Protein AF-A0A9P8CIK9-F1 (afdb_monomer_lite)

Structure (mmCIF, N/CA/C/O backbone):
data_AF-A0A9P8CIK9-F1
#
_entry.id   AF-A0A9P8CIK9-F1
#
loop_
_atom_site.group_PDB
_atom_site.id
_atom_site.type_symbol
_atom_site.label_atom_id
_atom_site.label_alt_id
_atom_site.label_comp_id
_atom_site.label_asym_id
_atom_site.label_entity_id
_atom_site.label_seq_id
_atom_site.pdbx_PDB_ins_code
_atom_site.Cartn_x
_atom_site.Cartn_y
_atom_site.Cartn_z
_atom_site.occupancy
_atom_site.B_iso_or_equiv
_atom_site.auth_seq_id
_atom_site.auth_comp_id
_atom_site.auth_asym_id
_atom_site.auth_atom_id
_atom_site.pdbx_PDB_model_num
ATOM 1 N N . MET A 1 1 ? -21.132 -13.468 35.050 1.00 30.31 1 MET A N 1
ATOM 2 C CA . MET A 1 1 ? -20.404 -14.755 35.079 1.00 30.31 1 MET A CA 1
ATOM 3 C C . MET A 1 1 ? -19.698 -14.908 33.746 1.00 30.31 1 MET A C 1
ATOM 5 O O . MET A 1 1 ? -20.357 -15.133 32.743 1.00 30.31 1 MET A O 1
ATOM 9 N N . ILE A 1 2 ? -18.391 -14.651 33.714 1.00 30.30 2 ILE A N 1
ATOM 10 C CA . ILE A 1 2 ? -17.578 -14.732 32.496 1.00 30.30 2 ILE A CA 1
ATOM 11 C C . ILE A 1 2 ? -17.265 -16.215 32.298 1.00 30.30 2 ILE A C 1
ATOM 13 O O . ILE A 1 2 ? -16.408 -16.763 32.986 1.00 30.30 2 ILE A O 1
ATOM 17 N N . SER A 1 3 ? -18.027 -16.885 31.433 1.00 29.97 3 SER A N 1
ATOM 18 C CA . SER A 1 3 ? -17.723 -18.252 31.019 1.00 29.97 3 SER A CA 1
ATOM 19 C C . SER A 1 3 ? -16.357 -18.247 30.344 1.00 29.97 3 SER A C 1
ATOM 21 O O . SER A 1 3 ? -16.140 -17.532 29.363 1.00 29.97 3 SER A O 1
ATOM 23 N N . THR A 1 4 ? -15.427 -19.013 30.895 1.00 33.75 4 THR A N 1
ATOM 24 C CA . THR A 1 4 ? -14.109 -19.245 30.315 1.00 33.75 4 THR A CA 1
ATOM 25 C C . THR A 1 4 ? -14.254 -19.693 28.852 1.00 33.75 4 THR A C 1
ATOM 27 O O . THR A 1 4 ? -15.080 -20.560 28.557 1.00 33.75 4 THR A O 1
ATOM 30 N N . PRO A 1 5 ? -13.499 -19.109 27.902 1.00 33.62 5 PRO A N 1
ATOM 31 C CA . PRO A 1 5 ? -13.542 -19.570 26.521 1.00 33.62 5 PRO A CA 1
ATOM 32 C C . PRO A 1 5 ? -13.005 -21.011 26.458 1.00 33.62 5 PRO A C 1
ATOM 34 O O . PRO A 1 5 ? -12.039 -21.330 27.159 1.00 33.62 5 PRO A O 1
ATOM 37 N N . PRO A 1 6 ? -13.596 -21.898 25.639 1.00 29.59 6 PRO A N 1
ATOM 38 C CA . PRO A 1 6 ? -13.162 -23.287 25.573 1.00 29.59 6 PRO A CA 1
ATOM 39 C C . PRO A 1 6 ? -11.720 -23.377 25.043 1.00 29.59 6 PRO A C 1
ATOM 41 O O . PRO A 1 6 ? -11.327 -22.584 24.176 1.00 29.59 6 PRO A O 1
ATOM 44 N N . PRO A 1 7 ? -10.916 -24.347 25.518 1.00 37.00 7 PRO A N 1
ATOM 45 C CA . PRO A 1 7 ? -9.561 -24.546 25.027 1.00 37.00 7 PRO A CA 1
ATOM 46 C C . PRO A 1 7 ? -9.620 -25.062 23.584 1.00 37.00 7 PRO A C 1
ATOM 48 O O . PRO A 1 7 ? -9.910 -26.228 23.324 1.00 37.00 7 PRO A O 1
ATOM 51 N N . PHE A 1 8 ? -9.354 -24.184 22.616 1.00 37.19 8 PHE A N 1
ATOM 52 C CA . PHE A 1 8 ? -9.230 -24.572 21.212 1.00 37.19 8 PHE A CA 1
ATOM 53 C C . PHE A 1 8 ? -7.900 -25.305 20.986 1.00 37.19 8 PHE A C 1
ATOM 55 O O . PHE A 1 8 ? -6.880 -24.693 20.666 1.00 37.19 8 PHE A O 1
ATOM 62 N N . PHE A 1 9 ? -7.926 -26.631 21.117 1.00 38.53 9 PHE A N 1
ATOM 63 C CA . PHE A 1 9 ? -6.878 -27.516 20.621 1.00 38.53 9 PHE A CA 1
ATOM 64 C C . PHE A 1 9 ? -7.109 -27.823 19.136 1.00 38.53 9 PHE A C 1
ATOM 66 O O . PHE A 1 9 ? -8.019 -28.558 18.770 1.00 38.53 9 PHE A O 1
ATOM 73 N N . LEU A 1 10 ? -6.239 -27.298 18.273 1.00 40.28 10 LEU A N 1
ATOM 74 C CA . LEU A 1 10 ? -5.904 -27.948 17.006 1.00 40.28 10 LEU A CA 1
ATOM 75 C C . LEU A 1 10 ? -4.379 -28.111 16.970 1.00 40.28 10 LEU A C 1
ATOM 77 O O . LEU A 1 10 ? -3.669 -27.104 16.879 1.00 40.28 10 LEU A O 1
ATOM 81 N N . PRO A 1 11 ? -3.844 -29.341 17.055 1.00 37.53 11 PRO A N 1
ATOM 82 C CA . PRO A 1 11 ? -2.420 -29.575 16.909 1.00 37.53 11 PRO A CA 1
ATOM 83 C C . PRO A 1 11 ? -2.082 -29.540 15.416 1.00 37.53 11 PRO A C 1
ATOM 85 O O . PRO A 1 11 ? -2.182 -30.535 14.709 1.00 37.53 11 PRO A O 1
ATOM 88 N N . SER A 1 12 ? -1.683 -28.378 14.905 1.00 45.75 12 SER A N 1
ATOM 89 C CA . SER A 1 12 ? -0.979 -28.306 13.623 1.00 45.75 12 SER A CA 1
ATOM 90 C C . SER A 1 12 ? 0.490 -28.021 13.907 1.00 45.75 12 SER A C 1
ATOM 92 O O . SER A 1 12 ? 0.813 -26.942 14.411 1.00 45.75 12 SER A O 1
ATOM 94 N N . HIS A 1 13 ? 1.366 -28.985 13.610 1.00 50.34 13 HIS A N 1
ATOM 95 C CA . HIS A 1 13 ? 2.812 -28.871 13.807 1.00 50.34 13 HIS A CA 1
ATOM 96 C C . HIS A 1 13 ? 3.355 -27.515 13.303 1.00 50.34 13 HIS A C 1
ATOM 98 O O . HIS A 1 13 ? 2.927 -27.036 12.246 1.00 50.34 13 HIS A O 1
ATOM 104 N N . PRO A 1 14 ? 4.320 -26.893 14.010 1.00 56.88 14 PRO A N 1
ATOM 105 C CA . PRO A 1 14 ? 4.818 -25.548 13.701 1.00 56.88 14 PRO A CA 1
ATOM 106 C C . PRO A 1 14 ? 5.325 -25.405 12.257 1.00 56.88 14 PRO A C 1
ATOM 108 O O . PRO A 1 14 ? 5.163 -24.345 11.652 1.00 56.88 14 PRO A O 1
ATOM 111 N N . LEU A 1 15 ? 5.846 -26.488 11.673 1.00 48.53 15 LEU A N 1
ATOM 112 C CA . LEU A 1 15 ? 6.312 -26.541 10.287 1.00 48.53 15 LEU A CA 1
ATOM 113 C C . LEU A 1 15 ? 5.170 -26.426 9.262 1.00 48.53 15 LEU A C 1
ATOM 115 O O . LEU A 1 15 ? 5.299 -25.672 8.303 1.00 48.53 15 LEU A O 1
ATOM 119 N N . LEU A 1 16 ? 4.027 -27.084 9.488 1.00 49.34 16 LEU A N 1
ATOM 120 C CA . LEU A 1 16 ? 2.848 -26.988 8.611 1.00 49.34 16 LEU A CA 1
ATOM 121 C C . LEU A 1 16 ? 2.169 -25.614 8.709 1.00 49.34 16 LEU A C 1
ATOM 123 O O . LEU A 1 16 ? 1.637 -25.104 7.724 1.00 49.34 16 LEU A O 1
ATOM 127 N N . ARG A 1 17 ? 2.229 -24.973 9.884 1.00 51.75 17 ARG A N 1
ATOM 128 C CA . ARG A 1 17 ? 1.763 -23.589 10.073 1.00 51.75 17 ARG A CA 1
ATOM 129 C C . ARG A 1 17 ? 2.641 -22.610 9.284 1.00 51.75 17 ARG A C 1
ATOM 131 O O . ARG A 1 17 ? 2.123 -21.732 8.597 1.00 51.75 17 ARG A O 1
ATOM 138 N N . PHE A 1 18 ? 3.960 -22.812 9.328 1.00 46.62 18 PHE A N 1
ATOM 139 C CA . PHE A 1 18 ? 4.940 -21.982 8.631 1.00 46.62 18 PHE A CA 1
ATOM 140 C C . PHE A 1 18 ? 4.843 -22.123 7.104 1.00 46.62 18 PHE A C 1
ATOM 142 O O . PHE A 1 18 ? 4.836 -21.117 6.399 1.00 46.62 18 PHE A O 1
ATOM 149 N N . THR A 1 19 ? 4.691 -23.336 6.566 1.00 44.72 19 THR A N 1
ATOM 150 C CA . THR A 1 19 ? 4.609 -23.569 5.110 1.00 44.72 19 THR A CA 1
ATOM 151 C C . THR A 1 19 ? 3.279 -23.147 4.487 1.00 44.72 19 THR A C 1
ATOM 153 O O . THR A 1 19 ? 3.242 -22.826 3.303 1.00 44.72 19 THR A O 1
ATOM 156 N N . ARG A 1 20 ? 2.184 -23.071 5.252 1.00 46.28 20 ARG A N 1
ATOM 157 C CA . ARG A 1 20 ? 0.882 -22.616 4.729 1.00 46.28 20 ARG A CA 1
ATOM 158 C C . ARG A 1 20 ? 0.767 -21.087 4.635 1.00 46.28 20 ARG A C 1
ATOM 160 O O . ARG A 1 20 ? -0.005 -20.585 3.824 1.00 46.28 20 ARG A O 1
ATOM 167 N N . LEU A 1 21 ? 1.550 -20.348 5.430 1.00 50.44 21 LEU A N 1
ATOM 168 C CA . LEU A 1 21 ? 1.447 -18.884 5.573 1.00 50.44 21 LEU A CA 1
ATOM 169 C C . LEU A 1 21 ? 2.718 -18.110 5.147 1.00 50.44 21 LEU A C 1
ATOM 171 O O . LEU A 1 21 ? 2.616 -16.957 4.733 1.00 50.44 21 LEU A O 1
ATOM 175 N N . SER A 1 22 ? 3.910 -18.722 5.182 1.00 49.38 22 SER A N 1
ATOM 176 C CA . SER A 1 22 ? 5.196 -18.077 4.839 1.00 49.38 22 SER A CA 1
ATOM 177 C C . SER A 1 22 ? 5.510 -18.005 3.328 1.00 49.38 22 SER A C 1
ATOM 179 O O . SER A 1 22 ? 5.877 -16.920 2.862 1.00 49.38 22 SER A O 1
ATOM 181 N N . PRO A 1 23 ? 5.336 -19.069 2.510 1.00 41.81 23 PRO A N 1
ATOM 182 C CA . PRO A 1 23 ? 5.627 -19.002 1.073 1.00 41.81 23 PRO A CA 1
ATOM 183 C C . PRO A 1 23 ? 4.519 -18.323 0.245 1.00 41.81 23 PRO A C 1
ATOM 185 O O . PRO A 1 23 ? 4.803 -17.815 -0.835 1.00 41.81 23 PRO A O 1
ATOM 188 N N . PHE A 1 24 ? 3.284 -18.220 0.758 1.00 51.44 24 PHE A N 1
ATOM 189 C CA . PHE A 1 24 ? 2.123 -17.668 0.034 1.00 51.44 24 PHE A CA 1
ATOM 190 C C . PHE A 1 24 ? 1.675 -16.271 0.487 1.00 51.44 24 PHE A C 1
ATOM 192 O O . PHE A 1 24 ? 0.549 -15.845 0.181 1.00 51.44 24 PHE A O 1
ATOM 199 N N . SER A 1 25 ? 2.534 -15.518 1.181 1.00 67.38 25 SER A N 1
ATOM 200 C CA . SER A 1 25 ? 2.217 -14.118 1.472 1.00 67.38 25 SER A CA 1
ATOM 201 C C . SER A 1 25 ? 1.925 -13.380 0.157 1.00 67.38 25 SER A C 1
ATOM 203 O O . SER A 1 25 ? 2.586 -13.611 -0.860 1.00 67.38 25 SER A O 1
ATOM 205 N N . ILE A 1 26 ? 0.889 -12.532 0.140 1.00 72.44 26 ILE A N 1
ATOM 206 C CA . ILE A 1 26 ? 0.487 -11.777 -1.066 1.00 72.44 26 ILE A CA 1
ATOM 207 C C . ILE A 1 26 ? 1.683 -11.032 -1.650 1.00 72.44 26 ILE A C 1
ATOM 209 O O . ILE A 1 26 ? 1.861 -10.998 -2.862 1.00 72.44 26 ILE A O 1
ATOM 213 N N . TYR A 1 27 ? 2.548 -10.528 -0.768 1.00 78.56 27 TYR A N 1
ATOM 214 C CA . TYR A 1 27 ? 3.784 -9.876 -1.152 1.00 78.56 27 TYR A CA 1
ATOM 215 C C . TYR A 1 27 ? 4.678 -10.779 -2.017 1.00 78.56 27 TYR A C 1
ATOM 217 O O . TYR A 1 27 ? 5.080 -10.382 -3.104 1.00 78.56 27 TYR A O 1
ATOM 225 N N . ARG A 1 28 ? 4.980 -12.006 -1.568 1.00 80.44 28 ARG A N 1
ATOM 226 C CA . ARG A 1 28 ? 5.856 -12.930 -2.313 1.00 80.44 28 ARG A CA 1
ATOM 227 C C . ARG A 1 28 ? 5.225 -13.376 -3.625 1.00 80.44 28 ARG A C 1
ATOM 229 O O . ARG A 1 28 ? 5.922 -13.409 -4.628 1.00 80.44 28 ARG A O 1
ATOM 236 N N . ARG A 1 29 ? 3.919 -13.663 -3.631 1.00 83.69 29 ARG A N 1
ATOM 237 C CA . ARG A 1 29 ? 3.198 -14.027 -4.860 1.00 83.69 29 ARG A CA 1
ATOM 238 C C . ARG A 1 29 ? 3.267 -12.920 -5.899 1.00 83.69 29 ARG A C 1
ATOM 240 O O . ARG A 1 29 ? 3.715 -13.179 -7.002 1.00 83.69 29 ARG A O 1
ATOM 247 N N . LEU A 1 30 ? 2.898 -11.693 -5.526 1.00 84.12 30 LEU A N 1
ATOM 248 C CA . LEU A 1 30 ? 2.971 -10.550 -6.435 1.00 84.12 30 LEU A CA 1
ATOM 249 C C . LEU A 1 30 ? 4.407 -10.312 -6.914 1.00 84.12 30 LEU A C 1
ATOM 251 O O . LEU A 1 30 ? 4.617 -10.103 -8.102 1.00 84.12 30 LEU A O 1
ATOM 255 N N . PHE A 1 31 ? 5.394 -10.394 -6.018 1.00 87.00 31 PHE A N 1
ATOM 256 C CA . PHE A 1 31 ? 6.802 -10.237 -6.380 1.00 87.00 31 PHE A CA 1
ATOM 257 C C . PHE A 1 31 ? 7.262 -11.290 -7.401 1.00 87.00 31 PHE A C 1
ATOM 259 O O . PHE A 1 31 ? 7.864 -10.930 -8.409 1.00 87.00 31 PHE A O 1
ATOM 266 N N . LEU A 1 32 ? 6.951 -12.570 -7.167 1.00 88.75 32 LEU A N 1
ATOM 267 C CA . LEU A 1 32 ? 7.300 -13.664 -8.077 1.00 88.75 32 LEU A CA 1
ATOM 268 C C . LEU A 1 32 ? 6.564 -13.539 -9.410 1.00 88.75 32 LEU A C 1
ATOM 270 O O . LEU A 1 32 ? 7.205 -13.626 -10.442 1.00 88.75 32 LEU A O 1
ATOM 274 N N . THR A 1 33 ? 5.271 -13.206 -9.412 1.00 86.88 33 THR A N 1
ATOM 275 C CA . THR A 1 33 ? 4.533 -12.955 -10.660 1.00 86.88 33 THR A CA 1
ATOM 276 C C . THR A 1 33 ? 5.171 -11.830 -11.476 1.00 86.88 33 THR A C 1
ATOM 278 O O . THR A 1 33 ? 5.306 -11.954 -12.690 1.00 86.88 33 THR A O 1
ATOM 281 N N . PHE A 1 34 ? 5.612 -10.746 -10.830 1.00 86.00 34 PHE A N 1
ATOM 282 C CA . PHE A 1 34 ? 6.345 -9.676 -11.512 1.00 86.00 34 PHE A CA 1
ATOM 283 C C . PHE A 1 34 ? 7.681 -10.155 -12.083 1.00 86.00 34 PHE A C 1
ATOM 285 O O . PHE A 1 34 ? 8.037 -9.770 -13.199 1.00 86.00 34 PHE A O 1
ATOM 292 N N . LEU A 1 35 ? 8.407 -10.988 -11.337 1.00 88.50 35 LEU A N 1
ATOM 293 C CA . LEU A 1 35 ? 9.663 -11.574 -11.788 1.00 88.50 35 LEU A CA 1
ATOM 294 C C . LEU A 1 35 ? 9.444 -12.512 -12.981 1.00 88.50 35 LEU A C 1
ATOM 296 O O . LEU A 1 35 ? 10.149 -12.385 -13.973 1.00 88.50 35 LEU A O 1
ATOM 300 N N . ASP A 1 36 ? 8.437 -13.381 -12.922 1.00 88.50 36 ASP A N 1
ATOM 301 C CA . ASP A 1 36 ? 8.108 -14.355 -13.964 1.00 88.50 36 ASP A CA 1
ATOM 302 C C . ASP A 1 36 ? 7.665 -13.666 -15.258 1.00 88.50 36 ASP A C 1
ATOM 304 O O . ASP A 1 36 ? 8.125 -14.020 -16.342 1.00 88.50 36 ASP A O 1
ATOM 308 N N . LEU A 1 37 ? 6.825 -12.628 -15.163 1.00 89.62 37 LEU A N 1
ATOM 309 C CA . LEU A 1 37 ? 6.401 -11.839 -16.324 1.00 89.62 37 LEU A CA 1
ATOM 310 C C . LEU A 1 37 ? 7.585 -11.133 -16.994 1.00 89.62 37 LEU A C 1
ATOM 312 O O . LEU A 1 37 ? 7.692 -11.126 -18.222 1.00 89.62 37 LEU A O 1
ATOM 316 N N . ASN A 1 38 ? 8.498 -10.568 -16.200 1.00 89.62 38 ASN A N 1
ATOM 317 C CA . ASN A 1 38 ? 9.707 -9.945 -16.728 1.00 89.62 38 ASN A CA 1
ATOM 318 C C . ASN A 1 38 ? 10.694 -10.986 -17.276 1.00 89.62 38 ASN A C 1
ATOM 320 O O . ASN A 1 38 ? 11.285 -10.757 -18.325 1.00 89.62 38 ASN A O 1
ATOM 324 N N . ALA A 1 39 ? 10.829 -12.150 -16.644 1.00 86.62 39 ALA A N 1
ATOM 325 C CA . ALA A 1 39 ? 11.647 -13.247 -17.151 1.00 86.62 39 ALA A CA 1
ATOM 326 C C . ALA A 1 39 ? 11.102 -13.785 -18.483 1.00 86.62 39 ALA A C 1
ATOM 328 O O . ALA A 1 39 ? 11.876 -14.009 -19.411 1.00 86.62 39 ALA A O 1
ATOM 329 N N . LEU A 1 40 ? 9.779 -13.909 -18.629 1.00 85.00 40 LEU A N 1
ATOM 330 C CA . LEU A 1 40 ? 9.124 -14.279 -19.885 1.00 85.00 40 LEU A CA 1
ATOM 331 C C . LEU A 1 40 ? 9.368 -13.228 -20.976 1.00 85.00 40 LEU A C 1
ATOM 333 O O . LEU A 1 40 ? 9.659 -13.575 -22.125 1.00 85.00 40 LEU A O 1
ATOM 337 N N . HIS A 1 41 ? 9.274 -11.943 -20.618 1.00 84.25 41 HIS A N 1
ATOM 338 C CA . HIS A 1 41 ? 9.588 -10.849 -21.531 1.00 84.25 41 HIS A CA 1
ATOM 339 C C . HIS A 1 41 ? 11.059 -10.866 -21.952 1.00 84.25 41 HIS A C 1
ATOM 341 O O . HIS A 1 41 ? 11.327 -10.666 -23.127 1.00 84.25 41 HIS A O 1
ATOM 347 N N . ALA A 1 42 ? 11.990 -11.165 -21.040 1.00 77.62 42 ALA A N 1
ATOM 348 C CA . ALA A 1 42 ? 13.419 -11.285 -21.325 1.00 77.62 42 ALA A CA 1
ATOM 349 C C . ALA A 1 42 ? 13.780 -12.574 -22.094 1.00 77.62 42 ALA A C 1
ATOM 351 O O . ALA A 1 42 ? 14.733 -12.587 -22.872 1.00 77.62 42 ALA A O 1
ATOM 352 N N . HIS A 1 43 ? 13.009 -13.652 -21.932 1.00 76.44 43 HIS A N 1
ATOM 353 C CA . HIS A 1 43 ? 13.247 -14.928 -22.606 1.00 76.44 43 HIS A CA 1
ATOM 354 C C . HIS A 1 43 ? 13.066 -14.824 -24.126 1.00 76.44 43 HIS A C 1
ATOM 356 O O . HIS A 1 43 ? 13.912 -15.306 -24.877 1.00 76.44 43 HIS A O 1
ATOM 362 N N . LYS A 1 44 ? 12.002 -14.152 -24.594 1.00 69.31 44 LYS A N 1
ATOM 363 C CA . LYS A 1 44 ? 11.748 -13.915 -26.030 1.00 69.31 44 LYS A CA 1
ATOM 364 C C . LYS A 1 44 ? 12.965 -13.313 -26.773 1.00 69.31 44 LYS A C 1
ATOM 366 O O . LYS A 1 44 ? 13.384 -13.906 -27.764 1.00 69.31 44 LYS A O 1
ATOM 371 N N . PRO A 1 45 ? 13.578 -12.208 -26.308 1.00 64.25 45 PRO A N 1
ATOM 372 C CA . PRO A 1 45 ? 14.772 -11.632 -26.910 1.00 64.25 45 PRO A CA 1
ATOM 373 C C . PRO A 1 45 ? 16.026 -12.515 -26.803 1.00 64.25 45 PRO A C 1
ATOM 375 O O . PRO A 1 45 ? 16.855 -12.511 -27.712 1.00 64.25 45 PRO A O 1
ATOM 378 N N . ILE A 1 46 ? 16.187 -13.279 -25.714 1.00 66.12 46 ILE A N 1
ATOM 379 C CA . ILE A 1 46 ? 17.344 -14.173 -25.512 1.00 66.12 46 ILE A CA 1
ATOM 380 C C . ILE A 1 46 ? 17.283 -15.398 -26.440 1.00 66.12 46 ILE A C 1
ATOM 382 O O . ILE A 1 46 ? 18.333 -15.862 -26.897 1.00 66.12 46 ILE A O 1
ATOM 386 N N . ALA A 1 47 ? 16.075 -15.904 -26.712 1.00 66.56 47 ALA A N 1
ATOM 387 C CA . ALA A 1 47 ? 15.811 -17.084 -27.533 1.00 66.56 47 ALA A CA 1
ATOM 388 C C . ALA A 1 47 ? 15.784 -16.800 -29.048 1.00 66.56 47 ALA A C 1
ATOM 390 O O . ALA A 1 47 ? 15.835 -17.736 -29.845 1.00 66.56 47 ALA A O 1
ATOM 391 N N . MET A 1 48 ? 15.718 -15.530 -29.470 1.00 64.69 48 MET 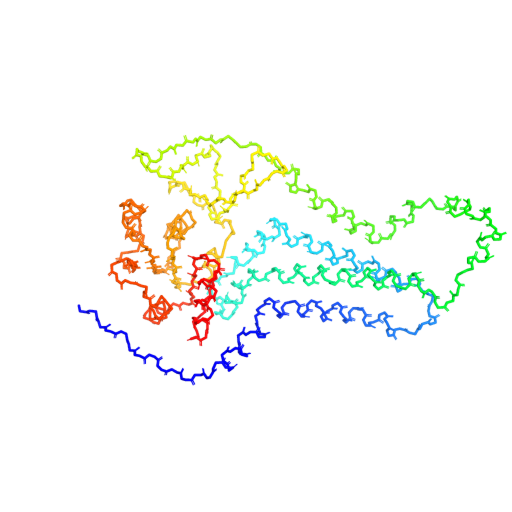A N 1
ATOM 392 C CA . MET A 1 48 ? 15.763 -15.176 -30.891 1.00 64.69 48 MET A CA 1
ATOM 393 C C . MET A 1 48 ? 17.129 -15.520 -31.525 1.00 64.69 48 MET A C 1
ATOM 395 O O . MET A 1 48 ? 18.174 -15.276 -30.908 1.00 64.69 48 MET A O 1
ATOM 399 N N . PRO A 1 49 ? 17.158 -16.038 -32.774 1.00 58.59 49 PRO A N 1
ATOM 400 C CA . PRO A 1 49 ? 18.399 -16.340 -33.480 1.00 58.59 49 PRO A CA 1
ATOM 401 C C . PRO A 1 49 ? 19.290 -15.099 -33.582 1.00 58.59 49 PRO A C 1
ATOM 403 O O . PRO A 1 49 ? 18.939 -14.092 -34.200 1.00 58.59 49 PRO A O 1
ATOM 406 N N . ARG A 1 50 ? 20.488 -15.190 -32.997 1.00 55.81 50 ARG A N 1
ATOM 407 C CA . ARG A 1 50 ? 21.467 -14.095 -32.833 1.00 55.81 50 ARG A CA 1
ATOM 408 C C . ARG A 1 50 ? 22.091 -13.574 -34.145 1.00 55.81 50 ARG A C 1
ATOM 410 O O . ARG A 1 50 ? 23.074 -12.839 -34.098 1.00 55.81 50 ARG A O 1
ATOM 417 N N . GLY A 1 51 ? 21.546 -13.967 -35.300 1.00 52.41 51 GLY A N 1
ATOM 418 C CA . GLY A 1 51 ? 21.914 -13.482 -36.634 1.00 52.41 51 GLY A CA 1
ATOM 419 C C . GLY A 1 51 ? 21.112 -12.260 -37.103 1.00 52.41 51 GLY A C 1
ATOM 420 O O . GLY A 1 51 ? 21.520 -11.599 -38.055 1.00 52.41 51 GLY A O 1
ATOM 421 N N . SER A 1 52 ? 20.003 -11.923 -36.432 1.00 53.62 52 SER A N 1
ATOM 422 C CA . SER A 1 52 ? 19.273 -10.675 -36.685 1.00 53.62 52 SER A CA 1
ATOM 423 C C . SER A 1 52 ? 20.087 -9.478 -36.187 1.00 53.62 52 SER A C 1
ATOM 425 O O . SER A 1 52 ? 20.710 -9.542 -35.124 1.00 53.62 52 SER A O 1
ATOM 427 N N . LYS A 1 53 ? 20.116 -8.384 -36.960 1.00 52.41 53 LYS A N 1
ATOM 428 C CA . LYS A 1 53 ? 20.818 -7.141 -36.599 1.00 52.41 53 LYS A CA 1
ATOM 429 C C . LYS A 1 53 ? 20.424 -6.765 -35.171 1.00 52.41 53 LYS A C 1
ATOM 431 O O . LYS A 1 53 ? 19.245 -6.614 -34.901 1.00 52.41 53 LYS A O 1
ATOM 436 N N . TYR A 1 54 ? 21.401 -6.596 -34.282 1.00 55.91 54 TYR A N 1
ATOM 437 C CA . TYR A 1 54 ? 21.266 -6.346 -32.837 1.00 55.91 54 TYR A CA 1
ATOM 438 C C . TYR A 1 54 ? 20.333 -5.174 -32.420 1.00 55.91 54 TYR A C 1
ATOM 440 O O . TYR A 1 54 ? 20.154 -4.934 -31.229 1.00 55.91 54 TYR A O 1
ATOM 448 N N . SER A 1 55 ? 19.722 -4.439 -33.354 1.00 62.38 55 SER A N 1
ATOM 449 C CA . SER A 1 55 ? 18.932 -3.233 -33.100 1.00 62.38 55 SER A CA 1
ATOM 450 C C . SER A 1 55 ? 17.607 -3.428 -32.343 1.00 62.38 55 SER A C 1
ATOM 452 O O . SER A 1 55 ? 17.386 -2.633 -31.436 1.00 62.38 55 SER A O 1
ATOM 454 N N . PRO A 1 56 ? 16.727 -4.419 -32.617 1.00 67.44 56 PRO A N 1
ATOM 455 C CA . PRO A 1 56 ? 15.446 -4.505 -31.912 1.00 67.44 56 PRO A CA 1
ATOM 456 C C . PRO A 1 56 ? 15.629 -5.023 -30.479 1.00 67.44 56 PRO A C 1
ATOM 458 O O . PRO A 1 56 ? 15.066 -4.464 -29.549 1.00 67.44 56 PRO A O 1
ATOM 461 N N . LEU A 1 57 ? 16.532 -5.992 -30.278 1.00 73.81 57 LEU A N 1
ATOM 462 C CA . LEU A 1 57 ? 16.877 -6.547 -28.967 1.00 73.81 57 LEU A CA 1
ATOM 463 C C . LEU A 1 57 ? 17.352 -5.471 -27.978 1.00 73.81 57 LEU A C 1
ATOM 465 O O . LEU A 1 57 ? 16.898 -5.423 -26.838 1.00 73.81 57 LEU A O 1
ATOM 469 N N . LEU A 1 58 ? 18.285 -4.618 -28.410 1.00 76.31 58 LEU A N 1
ATOM 470 C CA . LEU A 1 58 ? 18.828 -3.534 -27.587 1.00 76.31 58 LEU A CA 1
ATOM 471 C C . LEU A 1 58 ? 17.766 -2.470 -27.274 1.00 76.31 58 LEU A C 1
ATOM 473 O O . LEU A 1 58 ? 17.749 -1.931 -26.166 1.00 76.31 58 LEU A O 1
ATOM 477 N N . VAL A 1 59 ? 16.871 -2.180 -28.221 1.00 79.81 59 VAL A N 1
ATOM 478 C CA . VAL A 1 59 ? 15.768 -1.229 -28.025 1.00 79.81 59 VAL A CA 1
ATOM 479 C C . VAL A 1 59 ? 14.741 -1.775 -27.031 1.00 79.81 59 VAL A C 1
ATOM 481 O O . VAL A 1 59 ? 14.353 -1.048 -26.117 1.00 79.81 59 VAL A O 1
ATOM 484 N N . ASP A 1 60 ? 14.375 -3.053 -27.127 1.00 82.88 60 ASP A N 1
ATOM 485 C CA . ASP A 1 60 ? 13.428 -3.690 -26.205 1.00 82.88 60 ASP A CA 1
ATOM 486 C C . ASP A 1 60 ? 13.985 -3.725 -24.775 1.00 82.88 60 ASP A C 1
ATOM 488 O O . ASP A 1 60 ? 13.337 -3.260 -23.837 1.00 82.88 60 ASP A O 1
ATOM 492 N N . LEU A 1 61 ? 15.236 -4.169 -24.605 1.00 83.50 61 LEU A N 1
ATOM 493 C CA . LEU A 1 61 ? 15.896 -4.232 -23.295 1.00 83.50 61 LEU A CA 1
ATOM 494 C C . LEU A 1 61 ? 16.070 -2.845 -22.660 1.00 83.50 61 LEU A C 1
ATOM 496 O O . LEU A 1 61 ? 15.824 -2.661 -21.466 1.00 83.50 61 LEU A O 1
ATOM 500 N N . SER A 1 62 ? 16.476 -1.860 -23.468 1.00 85.44 62 SER A N 1
ATOM 501 C CA . SER A 1 62 ? 16.642 -0.474 -23.015 1.00 85.44 62 SER A CA 1
ATOM 502 C C . SER A 1 62 ? 15.319 0.242 -22.755 1.00 85.44 62 SER A C 1
ATOM 504 O O . SER A 1 62 ? 15.328 1.260 -22.072 1.00 85.44 62 SER A O 1
ATOM 506 N N . THR A 1 63 ? 14.193 -0.284 -23.242 1.00 89.88 63 THR A N 1
ATOM 507 C CA . THR A 1 63 ? 12.847 0.219 -22.931 1.00 89.88 63 THR A CA 1
ATOM 508 C C . THR A 1 63 ? 12.265 -0.473 -21.693 1.00 89.88 63 THR A C 1
ATOM 510 O O . THR A 1 63 ? 11.675 0.190 -20.838 1.00 89.88 63 THR A O 1
ATOM 513 N N . ALA A 1 64 ? 12.493 -1.782 -21.535 1.00 90.94 64 ALA A N 1
ATOM 514 C CA . ALA A 1 64 ? 11.988 -2.581 -20.416 1.00 90.94 64 ALA A CA 1
ATOM 515 C C . ALA A 1 64 ? 12.549 -2.149 -19.046 1.00 90.94 64 ALA A C 1
ATOM 517 O O . ALA A 1 64 ? 11.816 -2.143 -18.053 1.00 90.94 64 ALA A O 1
ATOM 518 N N . GLY A 1 65 ? 13.825 -1.747 -18.978 1.00 92.19 65 GLY A N 1
ATOM 519 C CA . GLY A 1 65 ? 14.436 -1.215 -17.751 1.00 92.19 65 GLY A CA 1
ATOM 520 C C . GLY A 1 65 ? 13.734 0.056 -17.243 1.00 92.19 65 GLY A C 1
ATOM 521 O O . GLY A 1 65 ? 13.133 0.024 -16.167 1.00 92.19 65 GLY A O 1
ATOM 522 N N . PRO A 1 66 ? 13.726 1.154 -18.024 1.00 94.25 66 PRO A N 1
ATOM 523 C CA . PRO A 1 66 ? 13.007 2.384 -17.695 1.00 94.25 66 PRO A CA 1
ATOM 524 C C . PRO A 1 66 ? 11.511 2.201 -17.444 1.00 94.25 66 PRO A C 1
ATOM 526 O O . PRO A 1 66 ? 10.962 2.884 -16.585 1.00 94.25 66 PRO A O 1
ATOM 529 N N . PHE A 1 67 ? 10.841 1.284 -18.149 1.00 94.12 67 PHE A N 1
ATOM 530 C CA . PHE A 1 67 ? 9.430 0.985 -17.900 1.00 94.12 67 PHE A CA 1
ATOM 531 C C . PHE A 1 67 ? 9.208 0.446 -16.480 1.00 94.12 67 PHE A C 1
ATOM 533 O O . PHE A 1 67 ? 8.362 0.956 -15.745 1.00 94.12 67 PHE A O 1
ATOM 540 N N . ASN A 1 68 ? 10.011 -0.538 -16.065 1.00 94.31 68 ASN A N 1
ATOM 541 C CA . ASN A 1 68 ? 9.960 -1.084 -14.710 1.00 94.31 68 ASN A CA 1
ATOM 542 C C . ASN A 1 68 ? 10.331 -0.029 -13.651 1.00 94.31 68 ASN A C 1
ATOM 544 O O . ASN A 1 68 ? 9.692 0.045 -12.601 1.00 94.31 68 ASN A O 1
ATOM 548 N N . MET A 1 69 ? 11.308 0.836 -13.937 1.00 94.31 69 MET A N 1
ATOM 549 C CA . MET A 1 69 ? 11.656 1.965 -13.069 1.00 94.31 69 MET A CA 1
ATOM 550 C C . MET A 1 69 ? 10.495 2.959 -12.918 1.00 94.31 69 MET A C 1
ATOM 552 O O . MET A 1 69 ? 10.153 3.343 -11.799 1.00 94.31 69 MET A O 1
ATOM 556 N N . LEU A 1 70 ? 9.859 3.349 -14.027 1.00 95.00 70 LEU A N 1
ATOM 557 C CA . LEU A 1 70 ? 8.697 4.234 -14.019 1.00 95.00 70 LEU A CA 1
ATOM 558 C C . LEU A 1 70 ? 7.551 3.610 -13.218 1.00 95.00 70 LEU A C 1
ATOM 560 O O . LEU A 1 70 ? 6.979 4.283 -12.367 1.00 95.00 70 LEU A O 1
ATOM 564 N N . LEU A 1 71 ? 7.256 2.322 -13.420 1.00 93.31 71 LEU A N 1
ATOM 565 C CA . LEU A 1 71 ? 6.225 1.608 -12.666 1.00 93.31 71 LEU A CA 1
ATOM 566 C C . LEU A 1 71 ? 6.509 1.608 -11.155 1.00 93.31 71 LEU A C 1
ATOM 568 O O . LEU A 1 71 ? 5.606 1.858 -10.352 1.00 93.31 71 LEU A O 1
ATOM 572 N N . ALA A 1 72 ? 7.768 1.387 -10.764 1.00 93.06 72 ALA A N 1
ATOM 573 C CA . ALA A 1 72 ? 8.193 1.461 -9.370 1.00 93.06 72 ALA A CA 1
ATOM 574 C C . ALA A 1 72 ? 8.001 2.874 -8.781 1.00 93.06 72 ALA A C 1
ATOM 576 O O . ALA A 1 72 ? 7.615 3.023 -7.622 1.00 93.06 72 ALA A O 1
ATOM 577 N N . ILE A 1 73 ? 8.219 3.930 -9.563 1.00 92.81 73 ILE A N 1
ATOM 578 C CA . ILE A 1 73 ? 7.981 5.308 -9.111 1.00 92.81 73 ILE A CA 1
ATOM 579 C C . ILE A 1 73 ? 6.480 5.601 -9.017 1.00 92.81 73 ILE A C 1
ATOM 581 O O . ILE A 1 73 ? 6.024 6.146 -8.014 1.00 92.81 73 ILE A O 1
ATOM 585 N N . LEU A 1 74 ? 5.707 5.206 -10.028 1.00 91.38 74 LEU A N 1
ATOM 586 C CA . LEU A 1 74 ? 4.271 5.448 -10.127 1.00 91.38 74 LEU A CA 1
ATOM 587 C C . LEU A 1 74 ? 3.498 4.818 -8.964 1.00 91.38 74 LEU A C 1
ATOM 589 O O . LEU A 1 74 ? 2.710 5.499 -8.315 1.00 91.38 74 LEU A O 1
ATOM 593 N N . ILE A 1 75 ? 3.771 3.559 -8.608 1.00 88.94 75 ILE A N 1
ATOM 594 C CA . ILE A 1 75 ? 3.057 2.890 -7.505 1.00 88.94 75 ILE A CA 1
ATOM 595 C C . ILE A 1 75 ? 3.300 3.549 -6.132 1.00 88.94 75 ILE A C 1
ATOM 597 O O . ILE A 1 75 ? 2.565 3.305 -5.176 1.00 88.94 75 ILE A O 1
ATOM 601 N N . ARG A 1 76 ? 4.336 4.389 -6.014 1.00 85.88 76 ARG A N 1
ATOM 602 C CA . ARG A 1 76 ? 4.630 5.164 -4.801 1.00 85.88 76 ARG A CA 1
ATOM 603 C C . ARG A 1 76 ? 3.940 6.521 -4.762 1.00 85.88 76 ARG A C 1
ATOM 605 O O . ARG A 1 76 ? 4.018 7.189 -3.732 1.00 85.88 76 ARG A O 1
ATOM 612 N N . GLN A 1 77 ? 3.313 6.936 -5.855 1.00 87.38 77 GLN A N 1
ATOM 613 C CA . GLN A 1 77 ? 2.609 8.202 -5.909 1.00 87.38 77 GLN A CA 1
ATOM 614 C C . GLN A 1 77 ? 1.285 8.123 -5.161 1.00 87.38 77 GLN A C 1
ATOM 616 O O . GLN A 1 77 ? 0.517 7.171 -5.313 1.00 87.38 77 GLN A O 1
ATOM 621 N N . GLU A 1 78 ? 1.001 9.165 -4.382 1.00 81.25 78 GLU A N 1
ATOM 622 C CA . GLU A 1 78 ? -0.193 9.224 -3.538 1.00 81.25 78 GLU A CA 1
ATOM 623 C C . GLU A 1 78 ? -1.476 9.142 -4.366 1.00 81.25 78 GLU A C 1
ATOM 625 O O . GLU A 1 78 ? -2.410 8.459 -3.969 1.00 81.25 78 GLU A O 1
ATOM 630 N N . TYR A 1 79 ? -1.519 9.760 -5.550 1.00 83.31 79 TYR A N 1
ATOM 631 C CA . TYR A 1 79 ? -2.709 9.711 -6.399 1.00 83.31 79 TYR A CA 1
ATOM 632 C C . TYR A 1 79 ? -2.989 8.300 -6.940 1.00 83.31 79 TYR A C 1
ATOM 634 O O . TYR A 1 79 ? -4.142 7.892 -6.929 1.00 83.31 79 TYR A O 1
ATOM 642 N N . ILE A 1 80 ? -1.971 7.516 -7.322 1.00 86.50 80 ILE A N 1
ATOM 643 C CA . ILE A 1 80 ? -2.168 6.120 -7.768 1.00 86.50 80 ILE A CA 1
ATOM 644 C C . ILE A 1 80 ? -2.664 5.262 -6.616 1.00 86.50 80 ILE A C 1
ATOM 646 O O . ILE A 1 80 ? -3.615 4.498 -6.770 1.00 86.50 80 ILE A O 1
ATOM 650 N N . PHE A 1 81 ? -2.043 5.416 -5.451 1.00 79.62 81 PHE A N 1
ATOM 651 C CA . PHE A 1 81 ? -2.462 4.726 -4.242 1.00 79.62 81 PHE A CA 1
ATOM 652 C C . PHE A 1 81 ? -3.917 5.063 -3.874 1.00 79.62 81 PHE A C 1
ATOM 654 O O . PHE A 1 81 ? -4.716 4.161 -3.627 1.00 79.62 81 PHE A O 1
ATOM 661 N N . ASN A 1 82 ? -4.287 6.345 -3.934 1.00 81.75 82 ASN A N 1
ATOM 662 C CA . ASN A 1 82 ? -5.650 6.810 -3.697 1.00 81.75 82 ASN A CA 1
ATOM 663 C C . ASN A 1 82 ? -6.632 6.230 -4.716 1.00 81.75 82 ASN A C 1
ATOM 665 O O . ASN A 1 82 ? -7.643 5.666 -4.312 1.00 81.75 82 ASN A O 1
ATOM 669 N N . THR A 1 83 ? -6.321 6.291 -6.013 1.00 84.06 83 THR A N 1
ATOM 670 C CA . THR A 1 83 ? -7.176 5.732 -7.067 1.00 84.06 83 THR A CA 1
ATOM 671 C C . THR A 1 83 ? -7.380 4.230 -6.887 1.00 84.06 83 THR A C 1
ATOM 673 O O . THR A 1 83 ? -8.512 3.769 -6.978 1.00 84.06 83 THR A O 1
ATOM 676 N N . LEU A 1 84 ? -6.331 3.463 -6.569 1.00 84.62 84 LEU A N 1
ATOM 677 C CA . LEU A 1 84 ? -6.447 2.020 -6.331 1.00 84.62 84 LEU A CA 1
ATOM 678 C C . LEU A 1 84 ? -7.400 1.702 -5.175 1.00 84.62 84 LEU A C 1
ATOM 680 O O . LEU A 1 84 ? -8.250 0.821 -5.305 1.00 84.62 84 LEU A O 1
ATOM 684 N N . PHE A 1 85 ? -7.297 2.427 -4.060 1.00 81.81 85 PHE A N 1
ATOM 685 C CA . PHE A 1 85 ? -8.205 2.227 -2.934 1.00 81.81 85 PHE A CA 1
ATOM 686 C C . PHE A 1 85 ? -9.620 2.696 -3.250 1.00 81.81 85 PHE A C 1
ATOM 688 O O . PHE A 1 85 ? -10.557 1.971 -2.942 1.00 81.81 85 PHE A O 1
ATOM 695 N N . THR A 1 86 ? -9.796 3.842 -3.912 1.00 82.12 86 THR A N 1
ATOM 696 C CA . THR A 1 86 ? -11.119 4.295 -4.357 1.00 82.12 86 THR A CA 1
ATOM 697 C C . THR A 1 86 ? -11.776 3.252 -5.255 1.00 82.12 86 THR A C 1
ATOM 699 O O . THR A 1 86 ? -12.916 2.889 -5.002 1.00 82.12 86 THR A O 1
ATOM 702 N N . LEU A 1 87 ? -11.051 2.692 -6.227 1.00 86.88 87 LEU A N 1
ATOM 703 C CA . LEU A 1 87 ? -11.559 1.621 -7.088 1.00 86.88 87 LEU A CA 1
ATOM 704 C C . LEU A 1 87 ? -11.976 0.380 -6.291 1.00 86.88 87 LEU A C 1
ATOM 706 O O . LEU A 1 87 ? -13.004 -0.217 -6.592 1.00 86.88 87 LEU A O 1
ATOM 710 N N . CYS A 1 88 ? -11.221 0.010 -5.253 1.00 85.38 88 CYS A N 1
ATOM 711 C CA . CYS A 1 88 ? -11.621 -1.083 -4.367 1.00 85.38 88 CYS A CA 1
ATOM 712 C C . CYS A 1 88 ? -12.909 -0.749 -3.611 1.00 85.38 88 CYS A C 1
ATOM 714 O O . CYS A 1 88 ? -13.785 -1.595 -3.501 1.00 85.38 88 CYS A O 1
ATOM 716 N N . LEU A 1 89 ? -13.044 0.481 -3.116 1.00 82.25 89 LEU A N 1
ATOM 717 C CA . LEU A 1 89 ? -14.207 0.927 -2.344 1.00 82.25 89 LEU A CA 1
ATOM 718 C C . LEU A 1 89 ? -15.474 1.097 -3.191 1.00 82.25 89 LEU A C 1
ATOM 720 O O . LEU A 1 89 ? -16.565 1.089 -2.634 1.00 82.25 89 LEU A O 1
ATOM 724 N N . LEU A 1 90 ? -15.352 1.213 -4.517 1.00 85.88 90 LEU A N 1
ATOM 725 C CA . LEU A 1 90 ? -16.500 1.201 -5.432 1.00 85.88 90 LEU A CA 1
ATOM 726 C C . LEU A 1 90 ? -17.161 -0.182 -5.541 1.00 85.88 90 LEU A C 1
ATOM 728 O O . LEU A 1 90 ? -18.239 -0.303 -6.123 1.00 85.88 90 LEU A O 1
ATOM 732 N N . VAL A 1 91 ? -16.529 -1.237 -5.020 1.00 87.06 91 VAL A N 1
ATOM 733 C CA . VAL A 1 91 ? -17.049 -2.598 -5.135 1.00 87.06 91 VAL A CA 1
ATOM 734 C C . VAL A 1 91 ? -18.253 -2.797 -4.207 1.00 87.06 91 VAL A C 1
ATOM 736 O O . VAL A 1 91 ? -18.117 -2.654 -2.991 1.00 87.06 91 VAL A O 1
ATOM 739 N N . PRO A 1 92 ? -19.430 -3.181 -4.742 1.00 86.44 92 PRO A N 1
ATOM 740 C CA . PRO A 1 92 ? -20.634 -3.315 -3.936 1.00 86.44 92 PRO A CA 1
ATOM 741 C C . PRO A 1 92 ? -20.564 -4.529 -3.003 1.00 86.44 92 PRO A C 1
ATOM 743 O O . PRO A 1 92 ? -19.951 -5.559 -3.313 1.00 86.44 92 PRO A O 1
ATOM 746 N N . HIS A 1 93 ? -21.293 -4.453 -1.887 1.00 84.44 93 HIS A N 1
ATOM 747 C CA . HIS A 1 93 ? -21.401 -5.540 -0.906 1.00 84.44 93 HIS A CA 1
ATOM 748 C C . HIS A 1 93 ? -22.031 -6.832 -1.452 1.00 84.44 93 HIS A C 1
ATOM 750 O O . HIS A 1 93 ? -21.920 -7.872 -0.809 1.00 84.44 93 HIS A O 1
ATOM 756 N N . SER A 1 94 ? -22.687 -6.784 -2.614 1.00 85.88 94 SER A N 1
ATOM 757 C CA . SER A 1 94 ? -23.238 -7.962 -3.301 1.00 85.88 94 SER A CA 1
ATOM 758 C C . SER A 1 94 ? -22.156 -8.878 -3.884 1.00 85.88 94 SER A C 1
ATOM 760 O O . SER A 1 94 ? -22.444 -10.010 -4.261 1.00 85.88 94 SER A O 1
ATOM 762 N N . THR A 1 95 ? -20.907 -8.409 -3.973 1.00 88.12 95 THR A N 1
ATOM 763 C CA . THR A 1 95 ? -19.801 -9.229 -4.473 1.00 88.12 95 THR A CA 1
ATOM 764 C C . THR A 1 95 ? -19.439 -10.366 -3.510 1.00 88.12 95 THR A C 1
ATOM 766 O O . THR A 1 95 ? -19.488 -10.205 -2.282 1.00 88.12 95 THR A O 1
ATOM 769 N N . PRO A 1 96 ? -19.038 -11.538 -4.038 1.00 90.69 96 PRO A N 1
ATOM 770 C CA . PRO A 1 96 ? -18.715 -12.691 -3.210 1.00 90.69 96 PRO A CA 1
ATOM 771 C C . PRO A 1 96 ? -17.556 -12.373 -2.261 1.00 90.69 96 PRO A C 1
ATOM 773 O O . PRO A 1 96 ? -16.574 -11.726 -2.640 1.00 90.69 96 PRO A O 1
ATOM 776 N N . LEU A 1 97 ? -17.639 -12.889 -1.030 1.00 86.12 97 LEU A N 1
ATOM 777 C CA . LEU A 1 97 ? -16.678 -12.608 0.045 1.00 86.12 97 LEU A CA 1
ATOM 778 C C . LEU A 1 97 ? -15.223 -12.866 -0.380 1.00 86.12 97 LEU A C 1
ATOM 780 O O . LEU A 1 97 ? -14.333 -12.109 -0.013 1.00 86.12 97 LEU A O 1
ATOM 784 N N . ARG A 1 98 ? -14.970 -13.876 -1.223 1.00 84.75 98 ARG A N 1
ATOM 785 C CA . ARG A 1 98 ? -13.624 -14.181 -1.745 1.00 84.75 98 ARG A CA 1
ATOM 786 C C . ARG A 1 98 ? -12.996 -13.010 -2.510 1.00 84.75 98 ARG A C 1
ATOM 788 O O . ARG A 1 98 ? -11.804 -12.759 -2.346 1.00 84.75 98 ARG A O 1
ATOM 795 N N . ILE A 1 99 ? -13.783 -12.290 -3.314 1.00 85.38 99 ILE A N 1
ATOM 796 C CA . ILE A 1 99 ? -13.304 -11.124 -4.072 1.00 85.38 99 ILE A CA 1
ATOM 797 C C . ILE A 1 99 ? -13.047 -9.963 -3.113 1.00 85.38 99 ILE A C 1
ATOM 799 O O . ILE A 1 99 ? -11.968 -9.376 -3.152 1.00 85.38 99 ILE A O 1
ATOM 803 N N . ARG A 1 100 ? -13.974 -9.699 -2.184 1.00 87.81 100 ARG A N 1
ATOM 804 C CA . ARG A 1 100 ? -13.831 -8.650 -1.157 1.00 87.81 100 ARG A CA 1
ATOM 805 C C . ARG A 1 100 ? -12.584 -8.863 -0.290 1.00 87.81 100 ARG A C 1
ATOM 807 O O . ARG A 1 100 ? -11.787 -7.948 -0.107 1.00 87.81 100 ARG A O 1
ATOM 814 N N . LEU A 1 101 ? -12.342 -10.104 0.136 1.00 85.50 101 LEU A N 1
ATOM 815 C CA . LEU A 1 101 ? -11.136 -10.513 0.861 1.00 85.50 101 LEU A CA 1
ATOM 816 C C . LEU A 1 101 ? -9.852 -10.378 0.030 1.00 85.50 101 LEU A C 1
ATOM 818 O O . LEU A 1 101 ? -8.787 -10.125 0.592 1.00 85.50 101 LEU A O 1
ATOM 822 N N . SER A 1 102 ? -9.925 -10.559 -1.291 1.00 83.31 102 SER A N 1
ATOM 823 C CA . SER A 1 102 ? -8.780 -10.358 -2.185 1.00 83.31 102 SER A CA 1
ATOM 824 C C . SER A 1 102 ? -8.471 -8.873 -2.386 1.00 83.31 102 SER A C 1
ATOM 826 O O . SER A 1 102 ? -7.309 -8.481 -2.336 1.00 83.31 102 SER A O 1
ATOM 828 N N . LEU A 1 103 ? -9.494 -8.034 -2.559 1.00 85.88 103 LEU A N 1
ATOM 829 C CA . LEU A 1 103 ? -9.345 -6.580 -2.699 1.00 85.88 103 LEU A CA 1
ATOM 830 C C . LEU A 1 103 ? -8.835 -5.931 -1.413 1.00 85.88 103 LEU A C 1
ATOM 832 O O . LEU A 1 103 ? -7.986 -5.046 -1.455 1.00 85.88 103 LEU A O 1
ATOM 836 N N . ALA A 1 104 ? -9.250 -6.442 -0.254 1.00 83.56 104 ALA A N 1
ATOM 837 C CA . ALA A 1 104 ? -8.707 -6.006 1.025 1.00 83.56 104 ALA A CA 1
ATOM 838 C C . ALA A 1 104 ? -7.188 -6.245 1.150 1.00 83.56 104 ALA A C 1
ATOM 840 O O . ALA A 1 104 ? -6.546 -5.632 1.989 1.00 83.56 104 ALA A O 1
ATOM 841 N N . LYS A 1 105 ? -6.575 -7.081 0.299 1.00 82.75 105 LYS A N 1
ATOM 842 C CA . LYS A 1 105 ? -5.124 -7.351 0.290 1.00 82.75 105 LYS A CA 1
ATOM 843 C C . LYS A 1 105 ? -4.319 -6.376 -0.575 1.00 82.75 105 LYS A C 1
ATOM 845 O O . LYS A 1 105 ? -3.104 -6.539 -0.702 1.00 82.75 105 LYS A O 1
ATOM 850 N N . VAL A 1 106 ? -4.954 -5.341 -1.133 1.00 81.50 106 VAL A N 1
ATOM 851 C CA . VAL A 1 106 ? -4.309 -4.318 -1.979 1.00 81.50 106 VAL A CA 1
ATOM 852 C C . VAL A 1 106 ? -3.199 -3.547 -1.254 1.00 81.50 106 VAL A C 1
ATOM 854 O O . VAL A 1 106 ? -2.249 -3.107 -1.899 1.00 81.50 106 VAL A O 1
ATOM 857 N N . TYR A 1 107 ? -3.198 -3.496 0.085 1.00 74.81 107 TYR A N 1
ATOM 858 C CA . TYR A 1 107 ? -2.064 -2.963 0.862 1.00 74.81 107 TYR A CA 1
ATOM 859 C C . TYR A 1 107 ? -0.734 -3.712 0.613 1.00 74.81 107 TYR A C 1
ATOM 861 O O . TYR A 1 107 ? 0.337 -3.192 0.921 1.00 74.81 107 TYR A O 1
ATOM 869 N N . GLY A 1 108 ? -0.773 -4.909 0.013 1.00 76.62 108 GLY A N 1
ATOM 870 C CA . GLY A 1 108 ? 0.396 -5.665 -0.442 1.00 76.62 108 GLY A CA 1
ATOM 871 C C . GLY A 1 108 ? 1.124 -5.083 -1.665 1.00 76.62 108 GLY A C 1
ATOM 872 O O . GLY A 1 108 ? 2.116 -5.671 -2.099 1.00 76.62 108 GLY A O 1
ATOM 873 N N . TYR A 1 109 ? 0.686 -3.938 -2.206 1.00 81.56 109 TYR A N 1
ATOM 874 C CA . TYR A 1 109 ? 1.275 -3.272 -3.380 1.00 81.56 109 TYR A CA 1
ATOM 875 C C . TYR A 1 109 ? 2.784 -3.001 -3.272 1.00 81.56 109 TYR A C 1
ATOM 877 O O . TYR A 1 109 ? 3.461 -2.880 -4.290 1.00 81.56 109 TYR A O 1
ATOM 885 N N . GLY A 1 110 ? 3.347 -2.952 -2.058 1.00 82.25 110 GLY A N 1
ATOM 886 C CA . GLY A 1 110 ? 4.793 -2.822 -1.856 1.00 82.25 110 GLY A CA 1
ATOM 887 C C . GLY A 1 110 ? 5.615 -3.905 -2.571 1.00 82.25 110 GLY A C 1
ATOM 888 O O . GLY A 1 110 ? 6.766 -3.663 -2.919 1.00 82.25 110 GLY A O 1
ATOM 889 N N . ALA A 1 111 ? 5.027 -5.073 -2.851 1.00 85.62 111 ALA A N 1
ATOM 890 C CA . ALA A 1 111 ? 5.665 -6.109 -3.663 1.00 85.62 111 ALA A CA 1
ATOM 891 C C . ALA A 1 111 ? 5.841 -5.713 -5.128 1.00 85.62 111 ALA A C 1
ATOM 893 O O . ALA A 1 111 ? 6.858 -6.054 -5.725 1.00 85.62 111 ALA A O 1
ATOM 894 N N . ILE A 1 112 ? 4.876 -4.977 -5.683 1.00 88.00 112 ILE A N 1
ATOM 895 C CA . ILE A 1 112 ? 4.912 -4.466 -7.057 1.00 88.00 112 ILE A CA 1
ATOM 896 C C . ILE A 1 112 ? 6.084 -3.498 -7.196 1.00 88.00 112 ILE A C 1
ATOM 898 O O . ILE A 1 112 ? 6.891 -3.632 -8.110 1.00 88.00 112 ILE A O 1
ATOM 902 N N . TYR A 1 113 ? 6.222 -2.579 -6.234 1.00 90.25 113 TYR A N 1
ATOM 903 C CA . TYR A 1 113 ? 7.353 -1.656 -6.164 1.00 90.25 113 TYR A CA 1
ATOM 904 C C . TYR A 1 113 ? 8.694 -2.395 -6.158 1.00 90.25 113 TYR A C 1
ATOM 906 O O . TYR A 1 113 ? 9.541 -2.155 -7.016 1.00 90.25 113 TYR A O 1
ATOM 914 N N . SER A 1 114 ? 8.883 -3.300 -5.194 1.00 91.50 114 SER A N 1
ATOM 915 C CA . SER A 1 114 ? 10.150 -4.011 -5.024 1.00 91.50 114 SER A CA 1
ATOM 916 C C . SER A 1 114 ? 10.468 -4.916 -6.216 1.00 91.50 114 SER A C 1
ATOM 918 O O . SER A 1 114 ? 11.623 -4.992 -6.625 1.00 91.50 114 SER A O 1
ATOM 920 N N . GLY A 1 115 ? 9.457 -5.579 -6.788 1.00 91.62 115 GLY A N 1
ATOM 921 C CA . GLY A 1 115 ? 9.600 -6.434 -7.968 1.00 91.62 115 GLY A CA 1
ATOM 922 C C . GLY A 1 115 ? 10.002 -5.641 -9.206 1.00 91.62 115 GLY A C 1
ATOM 923 O O . GLY A 1 115 ? 10.982 -5.988 -9.861 1.00 91.62 115 GLY A O 1
ATOM 924 N N . ALA A 1 116 ? 9.309 -4.534 -9.482 1.00 92.44 116 ALA A N 1
ATOM 925 C CA . ALA A 1 116 ? 9.626 -3.654 -10.602 1.00 92.44 116 ALA A CA 1
ATOM 926 C C . ALA A 1 116 ? 11.019 -3.013 -10.448 1.00 92.44 116 ALA A C 1
ATOM 928 O O . ALA A 1 116 ? 11.814 -3.035 -11.384 1.00 92.44 116 ALA A O 1
ATOM 929 N N . ALA A 1 117 ? 11.373 -2.527 -9.253 1.00 93.25 117 ALA A N 1
ATOM 930 C CA . ALA A 1 117 ? 12.702 -1.971 -8.991 1.00 93.25 117 ALA A CA 1
ATOM 931 C C . ALA A 1 117 ? 13.818 -3.014 -9.188 1.00 93.25 117 ALA A C 1
ATOM 933 O O . ALA A 1 117 ? 14.821 -2.729 -9.841 1.00 93.25 117 ALA A O 1
ATOM 934 N N . PHE A 1 118 ? 13.629 -4.237 -8.682 1.00 94.31 118 PHE A N 1
ATOM 935 C CA . PHE A 1 118 ? 14.585 -5.329 -8.863 1.00 94.31 118 PHE A CA 1
ATOM 936 C C . PHE A 1 118 ? 14.749 -5.710 -10.342 1.00 94.31 118 PHE A C 1
ATOM 938 O O . PHE A 1 118 ? 15.873 -5.792 -10.835 1.00 94.31 118 PHE A O 1
ATOM 945 N N . CYS A 1 119 ? 13.642 -5.856 -11.078 1.00 92.88 119 CYS A N 1
ATOM 946 C CA . CYS A 1 119 ? 13.679 -6.142 -12.514 1.00 92.88 119 CYS A CA 1
ATOM 947 C C . CYS A 1 119 ? 14.364 -5.016 -13.298 1.00 92.88 119 CYS A C 1
ATOM 949 O O . CYS A 1 119 ? 15.166 -5.294 -14.184 1.00 92.88 119 CYS A O 1
ATOM 951 N N . SER A 1 120 ? 14.112 -3.751 -12.948 1.00 93.50 120 SER A N 1
ATOM 952 C CA . SER A 1 120 ? 14.791 -2.607 -13.563 1.00 93.50 120 SER A CA 1
ATOM 953 C C . SER A 1 120 ? 16.310 -2.712 -13.430 1.00 93.50 120 SER A C 1
ATOM 955 O O . SER A 1 120 ? 17.012 -2.490 -14.416 1.00 93.50 120 SER A O 1
ATOM 957 N N . VAL A 1 121 ? 16.818 -3.064 -12.243 1.00 94.19 121 VAL A N 1
ATOM 958 C CA . VAL A 1 121 ? 18.257 -3.266 -12.025 1.00 94.19 121 VAL A CA 1
ATOM 959 C C . VAL A 1 121 ? 18.771 -4.404 -12.903 1.00 94.19 121 VAL A C 1
ATOM 961 O O . VAL A 1 121 ? 19.774 -4.215 -13.582 1.00 94.19 121 VAL A O 1
ATOM 964 N N . LEU A 1 122 ? 18.065 -5.539 -12.964 1.00 92.06 122 LEU A N 1
ATOM 965 C CA . LEU A 1 122 ? 18.451 -6.672 -13.815 1.00 92.06 122 LEU A CA 1
ATOM 966 C C . LEU A 1 122 ? 18.515 -6.312 -15.306 1.00 92.06 122 LEU A C 1
ATOM 968 O O . LEU A 1 122 ? 19.447 -6.716 -15.997 1.00 92.06 122 LEU A O 1
ATOM 972 N N . TYR A 1 123 ? 17.558 -5.536 -15.818 1.00 90.75 123 TYR A N 1
ATOM 973 C CA . TYR A 1 123 ? 17.595 -5.093 -17.213 1.00 90.75 123 TYR A CA 1
ATOM 974 C C . TYR A 1 123 ? 18.765 -4.147 -17.487 1.00 90.75 123 TYR A C 1
ATOM 976 O O . TYR A 1 123 ? 19.435 -4.298 -18.507 1.00 90.75 123 TYR A O 1
ATOM 984 N N . PHE A 1 124 ? 19.050 -3.201 -16.586 1.00 90.88 124 PHE A N 1
ATOM 985 C CA . PHE A 1 124 ? 20.185 -2.291 -16.753 1.00 90.88 124 PHE A CA 1
ATOM 986 C C . PHE A 1 124 ? 21.534 -3.001 -16.620 1.00 90.88 124 PHE A C 1
ATOM 988 O O . PHE A 1 124 ? 22.455 -2.680 -17.376 1.00 90.88 124 PHE A O 1
ATOM 995 N N . THR A 1 125 ? 21.664 -3.982 -15.722 1.00 90.19 125 THR A N 1
ATOM 996 C CA . THR A 1 125 ? 22.891 -4.783 -15.608 1.00 90.19 125 THR A CA 1
ATOM 997 C C . THR A 1 125 ? 23.082 -5.668 -16.834 1.00 90.19 125 THR A C 1
ATOM 999 O O . THR A 1 125 ? 24.182 -5.703 -17.379 1.00 90.19 125 THR A O 1
ATOM 1002 N N . LEU A 1 126 ? 22.018 -6.302 -17.339 1.00 85.94 126 LEU A N 1
ATOM 1003 C CA . LEU A 1 126 ? 22.061 -7.096 -18.568 1.00 85.94 126 LEU A CA 1
ATOM 1004 C C . LEU A 1 126 ? 22.421 -6.234 -19.788 1.00 85.94 126 LEU A C 1
ATOM 1006 O O . LEU A 1 126 ? 23.300 -6.605 -20.564 1.00 85.94 126 LEU A O 1
ATOM 1010 N N . LEU A 1 127 ? 21.791 -5.065 -19.935 1.00 85.00 127 LEU A N 1
ATOM 1011 C CA . LEU A 1 127 ? 22.107 -4.100 -20.989 1.00 85.00 127 LEU A CA 1
ATOM 1012 C C . LEU A 1 127 ? 23.574 -3.653 -20.912 1.00 85.00 127 LEU A C 1
ATOM 1014 O O . LEU A 1 127 ? 24.274 -3.667 -21.924 1.00 85.00 127 LEU A O 1
ATOM 1018 N N . SER A 1 128 ? 24.049 -3.310 -19.712 1.00 85.50 128 SER A N 1
ATOM 1019 C CA . SER A 1 128 ? 25.440 -2.901 -19.487 1.00 85.50 128 SER A CA 1
ATOM 1020 C C . SER A 1 128 ? 26.416 -4.030 -19.807 1.00 85.50 128 SER A C 1
ATOM 1022 O O . SER A 1 128 ? 27.416 -3.786 -20.471 1.00 85.50 128 SER A O 1
ATOM 1024 N N . ALA A 1 129 ? 26.112 -5.272 -19.420 1.00 84.44 129 ALA A N 1
ATOM 1025 C CA . ALA A 1 129 ? 26.947 -6.433 -19.719 1.00 84.44 129 ALA A CA 1
ATOM 1026 C C . ALA A 1 129 ? 27.033 -6.713 -21.230 1.00 84.44 129 ALA A C 1
ATOM 1028 O O . ALA A 1 129 ? 28.122 -6.961 -21.742 1.00 84.44 129 ALA A O 1
ATOM 1029 N N . ILE A 1 130 ? 25.914 -6.616 -21.960 1.00 79.00 130 ILE A N 1
ATOM 1030 C CA . ILE A 1 130 ? 25.886 -6.776 -23.425 1.00 79.00 130 ILE A CA 1
ATOM 1031 C C . ILE A 1 130 ? 26.722 -5.688 -24.115 1.00 79.00 130 ILE A C 1
ATOM 1033 O O . ILE A 1 130 ? 27.408 -5.968 -25.100 1.00 79.00 130 ILE A O 1
ATOM 1037 N N . LEU A 1 131 ? 26.668 -4.450 -23.611 1.00 77.38 131 LEU A N 1
ATOM 1038 C CA . LEU A 1 131 ? 27.436 -3.329 -24.155 1.00 77.38 131 LEU A CA 1
ATOM 1039 C C . LEU A 1 131 ? 28.929 -3.397 -23.795 1.00 77.38 131 LEU A C 1
ATOM 1041 O O . LEU A 1 131 ? 29.756 -3.035 -24.631 1.00 77.38 131 LEU A O 1
ATOM 1045 N N . ALA A 1 132 ? 29.267 -3.858 -22.587 1.00 80.25 132 ALA A N 1
ATOM 1046 C CA . ALA A 1 132 ? 30.637 -3.944 -22.077 1.00 80.25 132 ALA A CA 1
ATOM 1047 C C . ALA A 1 132 ? 31.413 -5.152 -22.623 1.00 80.25 132 ALA A C 1
ATOM 1049 O O . ALA A 1 132 ? 32.610 -5.037 -22.873 1.00 80.25 132 ALA A O 1
ATOM 1050 N N . PHE A 1 133 ? 30.738 -6.283 -22.859 1.00 75.62 133 PHE A N 1
ATOM 1051 C CA . PHE A 1 133 ? 31.339 -7.511 -23.392 1.00 75.62 133 PHE A CA 1
ATOM 1052 C C . PHE A 1 133 ? 30.806 -7.845 -24.795 1.00 75.62 133 PHE A C 1
ATOM 1054 O O . PHE A 1 133 ? 30.098 -8.843 -24.986 1.00 75.62 133 PHE A O 1
ATOM 1061 N N . PRO A 1 134 ? 31.120 -7.030 -25.818 1.00 67.12 134 PRO A N 1
ATOM 1062 C CA . PRO A 1 134 ? 30.703 -7.327 -27.178 1.00 67.12 134 PRO A CA 1
ATOM 1063 C C . PRO A 1 134 ? 31.433 -8.580 -27.696 1.00 67.12 134 PRO A C 1
ATOM 1065 O O . PRO A 1 134 ? 32.659 -8.646 -27.700 1.00 67.12 134 PRO A O 1
ATOM 1068 N N . ARG A 1 135 ? 30.679 -9.581 -28.182 1.00 61.06 135 ARG A N 1
ATOM 1069 C CA . ARG A 1 135 ? 31.227 -10.847 -28.727 1.00 61.06 135 ARG A CA 1
ATOM 1070 C C . ARG A 1 135 ? 32.147 -10.668 -29.941 1.00 61.06 135 ARG A C 1
ATOM 1072 O O . ARG A 1 135 ? 32.990 -11.521 -30.189 1.00 61.06 135 ARG A O 1
ATOM 1079 N N . LYS A 1 136 ? 31.971 -9.592 -30.712 1.00 58.84 136 LYS A N 1
ATOM 1080 C CA . LYS A 1 136 ? 32.967 -9.128 -31.686 1.00 58.84 136 LYS A CA 1
ATOM 1081 C C . LYS A 1 136 ? 33.673 -7.933 -31.061 1.00 58.84 136 LYS A C 1
ATOM 1083 O O . LYS A 1 136 ? 32.959 -7.006 -30.669 1.00 58.84 136 LYS A O 1
ATOM 1088 N N . PRO A 1 137 ? 35.015 -7.908 -30.993 1.00 52.78 137 PRO A N 1
ATOM 1089 C CA . PRO A 1 137 ? 35.718 -6.717 -30.554 1.00 52.78 137 PRO A CA 1
ATOM 1090 C C . PRO A 1 137 ? 35.256 -5.557 -31.435 1.00 52.78 137 PRO A C 1
ATOM 1092 O O . PRO A 1 137 ? 35.458 -5.560 -32.652 1.00 52.78 137 PRO A O 1
ATOM 1095 N N . ARG A 1 138 ? 34.573 -4.576 -30.831 1.00 59.25 138 ARG A N 1
ATOM 1096 C CA . ARG A 1 138 ? 34.458 -3.274 -31.478 1.00 59.25 138 ARG A CA 1
ATOM 1097 C C . ARG A 1 138 ? 35.878 -2.758 -31.611 1.00 59.25 138 ARG A C 1
ATOM 1099 O O . ARG A 1 138 ? 36.672 -2.936 -30.684 1.00 59.25 138 ARG A O 1
ATOM 1106 N N . PRO A 1 139 ? 36.224 -2.163 -32.747 1.00 52.84 139 PRO A N 1
ATOM 1107 C CA . PRO A 1 139 ? 37.600 -1.898 -33.055 1.00 52.84 139 PRO A CA 1
ATOM 1108 C C . PRO A 1 139 ? 38.013 -0.639 -32.291 1.00 52.84 139 PRO A C 1
ATOM 1110 O O . PRO A 1 139 ? 38.102 0.446 -32.847 1.00 52.84 139 PRO A O 1
ATOM 1113 N N . LEU A 1 140 ? 38.291 -0.780 -30.997 1.00 50.91 140 LEU A N 1
ATOM 1114 C CA . LEU A 1 140 ? 39.074 0.191 -30.233 1.00 50.91 140 LEU A CA 1
ATOM 1115 C C . LEU A 1 140 ? 40.420 0.427 -30.944 1.00 50.91 140 LEU A C 1
ATOM 1117 O O . LEU A 1 140 ? 40.893 1.554 -31.011 1.00 50.91 140 LEU A O 1
ATOM 1121 N N . ALA A 1 141 ? 40.940 -0.597 -31.630 1.00 50.25 141 ALA A N 1
ATOM 1122 C CA . ALA A 1 141 ? 42.067 -0.497 -32.556 1.00 50.25 141 ALA A CA 1
ATOM 1123 C C . ALA A 1 141 ? 41.803 0.343 -33.830 1.00 50.25 141 ALA A C 1
ATOM 1125 O O . ALA A 1 141 ? 42.757 0.824 -34.424 1.00 50.25 141 ALA A O 1
ATOM 1126 N N . GLN A 1 142 ? 40.552 0.547 -34.265 1.00 52.56 142 GLN A N 1
ATOM 1127 C CA . GLN A 1 142 ? 40.185 1.450 -35.379 1.00 52.56 142 GLN A CA 1
ATOM 1128 C C . GLN A 1 142 ? 39.773 2.838 -34.863 1.00 52.56 142 GLN A C 1
ATOM 1130 O O . GLN A 1 142 ? 39.943 3.824 -35.569 1.00 52.56 142 GLN A O 1
ATOM 1135 N N . PHE A 1 143 ? 39.309 2.919 -33.612 1.00 52.19 143 PHE A N 1
ATOM 1136 C CA . PHE A 1 143 ? 39.017 4.155 -32.885 1.00 52.19 143 PHE A CA 1
ATOM 1137 C C . PHE A 1 143 ? 40.294 4.941 -32.551 1.00 52.19 143 PHE A C 1
ATOM 1139 O O . PHE A 1 143 ? 40.366 6.135 -32.818 1.00 52.19 143 PHE A O 1
ATOM 1146 N N . VAL A 1 144 ? 41.339 4.256 -32.068 1.00 57.19 144 VAL A N 1
ATOM 1147 C CA . VAL A 1 144 ? 42.689 4.831 -31.898 1.00 57.19 144 VAL A CA 1
ATOM 1148 C C . VAL A 1 144 ? 43.314 5.197 -33.253 1.00 57.19 144 VAL A C 1
ATOM 1150 O O . VAL A 1 144 ? 44.111 6.124 -33.336 1.00 57.19 144 VAL A O 1
ATOM 1153 N N . ARG A 1 145 ? 42.930 4.501 -34.332 1.00 53.72 145 ARG A N 1
ATOM 1154 C CA . ARG A 1 145 ? 43.493 4.685 -35.678 1.00 53.72 145 ARG A CA 1
ATOM 1155 C C . ARG A 1 145 ? 42.833 5.823 -36.478 1.00 53.72 145 ARG A C 1
ATOM 1157 O O . ARG A 1 145 ? 43.472 6.318 -37.392 1.00 53.72 145 ARG A O 1
ATOM 1164 N N . ASN A 1 146 ? 41.609 6.258 -36.143 1.00 54.50 146 ASN A N 1
ATOM 1165 C CA . ASN A 1 146 ? 40.870 7.319 -36.854 1.00 54.50 146 ASN A CA 1
ATOM 1166 C C . ASN A 1 146 ? 40.091 8.256 -35.893 1.00 54.50 146 ASN A C 1
ATOM 1168 O O . ASN A 1 146 ? 38.859 8.184 -35.823 1.00 54.50 146 ASN A O 1
ATOM 1172 N N . PRO A 1 147 ? 40.762 9.187 -35.189 1.00 56.94 147 PRO A N 1
ATOM 1173 C CA . PRO A 1 147 ? 40.112 10.121 -34.259 1.00 56.94 147 PRO A CA 1
ATOM 1174 C C . PRO A 1 147 ? 39.130 11.095 -34.943 1.00 56.94 147 PRO A C 1
ATOM 1176 O O . PRO A 1 147 ? 38.179 11.569 -34.324 1.00 56.94 147 PRO A O 1
ATOM 1179 N N . HIS A 1 148 ? 39.291 11.347 -36.244 1.00 57.09 148 HIS A N 1
ATOM 1180 C CA . HIS A 1 148 ? 38.451 12.272 -37.021 1.00 57.09 148 HIS A CA 1
ATOM 1181 C C . HIS A 1 148 ? 37.012 11.765 -37.238 1.00 57.09 148 HIS A C 1
ATOM 1183 O O . HIS A 1 148 ? 36.095 12.562 -37.428 1.00 57.09 148 HIS A O 1
ATOM 1189 N N . GLN A 1 149 ? 36.777 10.447 -37.151 1.00 53.50 149 GLN A N 1
ATOM 1190 C CA . GLN A 1 149 ? 35.421 9.884 -37.233 1.00 53.50 149 GLN A CA 1
ATOM 1191 C C . GLN A 1 149 ? 34.582 10.174 -35.978 1.00 53.50 149 GLN A C 1
ATOM 1193 O O . GLN A 1 149 ? 33.355 10.112 -36.039 1.00 53.50 149 GLN A O 1
ATOM 1198 N N . PHE A 1 150 ? 35.216 10.544 -34.859 1.00 47.69 150 PHE A N 1
ATOM 1199 C CA . PHE A 1 150 ? 34.515 10.934 -33.635 1.00 47.69 150 PHE A CA 1
ATOM 1200 C C . PHE A 1 150 ? 33.765 12.261 -33.807 1.00 47.69 150 PHE A C 1
ATOM 1202 O O . PHE A 1 150 ? 32.609 12.382 -33.399 1.00 47.69 150 PHE A O 1
ATOM 1209 N N . GLY A 1 151 ? 34.380 13.216 -34.517 1.00 51.12 151 GLY A N 1
ATOM 1210 C CA . GLY A 1 151 ? 33.719 14.449 -34.943 1.00 51.12 151 GLY A CA 1
ATOM 1211 C C . GLY A 1 151 ? 32.483 14.154 -35.793 1.00 51.12 151 GLY A C 1
ATOM 1212 O O . GLY A 1 151 ? 31.433 14.741 -35.553 1.00 51.12 151 GLY A O 1
ATOM 1213 N N . GLY A 1 152 ? 32.567 13.169 -36.696 1.00 49.56 152 GLY A N 1
ATOM 1214 C CA . GLY A 1 152 ? 31.474 12.691 -37.558 1.00 49.56 152 GLY A CA 1
ATOM 1215 C C . GLY A 1 152 ? 30.291 12.030 -36.833 1.00 49.56 152 GLY A C 1
ATOM 1216 O O . GLY A 1 152 ? 29.173 12.075 -37.331 1.00 49.56 152 GLY A O 1
ATOM 1217 N N . TRP A 1 153 ? 30.496 11.445 -35.647 1.00 48.94 153 TRP A N 1
ATOM 1218 C CA . TRP A 1 153 ? 29.411 10.880 -34.825 1.00 48.94 153 TRP A CA 1
ATOM 1219 C C . TRP A 1 153 ? 28.634 11.948 -34.048 1.00 48.94 153 TRP A C 1
ATOM 1221 O O . TRP A 1 153 ? 27.428 11.807 -33.848 1.00 48.94 153 TRP A O 1
ATOM 1231 N N . LEU A 1 154 ? 29.307 13.028 -33.642 1.00 49.59 154 LEU A N 1
ATOM 1232 C CA . LEU A 1 154 ? 28.666 14.212 -33.060 1.00 49.59 154 LEU A CA 1
ATOM 1233 C C . LEU A 1 154 ? 28.042 15.123 -34.134 1.00 49.59 154 LEU A C 1
ATOM 1235 O O . LEU A 1 154 ? 27.092 15.843 -33.836 1.00 49.59 154 LEU A O 1
ATOM 1239 N N . SER A 1 155 ? 28.545 15.056 -35.372 1.00 49.69 155 SER A N 1
ATOM 1240 C CA . SER A 1 155 ? 28.104 15.849 -36.534 1.00 49.69 155 SER A CA 1
ATOM 1241 C C . SER A 1 155 ? 27.354 15.045 -37.604 1.00 49.69 155 SER A C 1
ATOM 1243 O O . SER A 1 155 ? 27.160 15.524 -38.720 1.00 49.69 155 SER A O 1
ATOM 1245 N N . GLY A 1 156 ? 26.899 13.829 -37.280 1.00 52.44 156 GLY A N 1
ATOM 1246 C CA . GLY A 1 156 ? 26.037 13.054 -38.169 1.00 52.44 156 GLY A CA 1
ATOM 1247 C C . GLY A 1 156 ? 24.759 13.837 -38.519 1.00 52.44 156 GLY A C 1
ATOM 1248 O O . GLY A 1 156 ? 24.321 14.675 -37.730 1.00 52.44 156 GLY A O 1
ATOM 1249 N N . PRO A 1 157 ? 24.106 13.561 -39.664 1.00 54.12 157 PRO A N 1
ATOM 1250 C CA . PRO A 1 157 ? 23.011 14.384 -40.201 1.00 54.12 157 PRO A CA 1
ATOM 1251 C C . PRO A 1 157 ? 21.758 14.457 -39.306 1.00 54.12 157 PRO A C 1
ATOM 1253 O O . PRO A 1 157 ? 20.844 15.232 -39.577 1.00 54.12 157 PRO A O 1
ATOM 1256 N N . ALA A 1 158 ? 21.702 13.672 -38.228 1.00 59.56 158 ALA A N 1
ATOM 1257 C CA . ALA A 1 158 ? 20.702 13.789 -37.180 1.00 59.56 158 ALA A CA 1
ATOM 1258 C C . ALA A 1 158 ? 21.393 14.166 -35.867 1.00 59.56 158 ALA A C 1
ATOM 1260 O O . ALA A 1 158 ? 22.218 13.408 -35.358 1.00 59.56 158 ALA A O 1
ATOM 1261 N N . SER A 1 159 ? 21.015 15.311 -35.292 1.00 74.62 159 SER A N 1
ATOM 1262 C CA . SER A 1 159 ? 21.486 15.703 -33.965 1.00 74.62 159 SER A CA 1
ATOM 1263 C C . SER A 1 159 ? 21.212 14.578 -32.949 1.00 74.62 159 SER A C 1
ATOM 1265 O O . SER A 1 159 ? 20.152 13.940 -33.015 1.00 74.62 159 SER A O 1
ATOM 1267 N N . PRO A 1 160 ? 22.107 14.329 -31.975 1.00 70.50 160 PRO A N 1
ATOM 1268 C CA . PRO A 1 160 ? 21.905 13.288 -30.961 1.00 70.50 160 PRO A CA 1
ATOM 1269 C C . PRO A 1 160 ? 20.541 13.394 -30.256 1.00 70.50 160 PRO A C 1
ATOM 1271 O O . PRO A 1 160 ? 19.886 12.389 -29.976 1.00 70.50 160 PRO A O 1
ATOM 1274 N N . GLY A 1 161 ? 20.052 14.624 -30.058 1.00 75.50 161 GLY A N 1
ATOM 1275 C CA . GLY A 1 161 ? 18.719 14.896 -29.518 1.00 75.50 161 GLY A CA 1
ATOM 1276 C C . GLY A 1 161 ? 17.562 14.454 -30.427 1.00 75.50 161 GLY A C 1
ATOM 1277 O O . GLY A 1 161 ? 16.531 13.995 -29.935 1.00 75.50 161 GLY A O 1
ATOM 1278 N N . ALA A 1 162 ? 17.705 14.536 -31.754 1.00 76.94 162 ALA A N 1
ATOM 1279 C CA . ALA A 1 162 ? 16.696 14.035 -32.688 1.00 76.94 162 ALA A CA 1
ATOM 1280 C C . ALA A 1 162 ? 16.596 12.500 -32.673 1.00 76.94 162 ALA A C 1
ATOM 1282 O O . ALA A 1 162 ? 15.497 11.968 -32.830 1.00 76.94 162 ALA A O 1
ATOM 1283 N N . ALA A 1 163 ? 17.707 11.797 -32.431 1.00 76.62 163 ALA A N 1
ATOM 1284 C CA . ALA A 1 163 ? 17.712 10.346 -32.256 1.00 76.62 163 ALA A CA 1
ATOM 1285 C C . ALA A 1 163 ? 17.085 9.923 -30.914 1.00 76.62 163 ALA A C 1
ATOM 1287 O O . ALA A 1 163 ? 16.258 9.013 -30.888 1.00 76.62 163 ALA A O 1
ATOM 1288 N N . LEU A 1 164 ? 17.404 10.627 -29.819 1.00 80.31 164 LEU A N 1
ATOM 1289 C CA . LEU A 1 164 ? 16.852 10.361 -28.482 1.00 80.31 164 LEU A CA 1
ATOM 1290 C C . LEU A 1 164 ? 15.324 10.474 -28.434 1.00 80.31 164 LEU A C 1
ATOM 1292 O O . LEU A 1 164 ? 14.669 9.615 -27.851 1.00 80.31 164 LEU A O 1
ATOM 1296 N N . ARG A 1 165 ? 14.736 11.475 -29.105 1.00 84.19 165 ARG A N 1
ATOM 1297 C CA . ARG A 1 165 ? 13.272 11.663 -29.142 1.00 84.19 165 ARG A CA 1
ATOM 1298 C C . ARG A 1 165 ? 12.505 10.496 -29.770 1.00 84.19 165 ARG A C 1
ATOM 1300 O O . ARG A 1 165 ? 11.325 10.335 -29.469 1.00 84.19 165 ARG A O 1
ATOM 1307 N N . LYS A 1 166 ? 13.152 9.704 -30.633 1.00 83.06 166 LYS A N 1
ATOM 1308 C CA . LYS A 1 166 ? 12.548 8.520 -31.266 1.00 83.06 166 LYS A CA 1
ATOM 1309 C C . LYS A 1 166 ? 12.535 7.297 -30.346 1.00 83.06 166 LYS A C 1
ATOM 1311 O O . LYS A 1 166 ? 11.813 6.347 -30.627 1.00 83.06 166 LYS A O 1
ATOM 1316 N N . LEU A 1 167 ? 13.329 7.301 -29.273 1.00 85.00 167 LEU A N 1
ATOM 1317 C CA . LEU A 1 167 ? 13.439 6.175 -28.352 1.00 85.00 167 LEU A CA 1
ATOM 1318 C C . LEU A 1 167 ? 12.371 6.277 -27.248 1.00 85.00 167 LEU A C 1
ATOM 1320 O O . LEU A 1 167 ? 12.325 7.285 -26.539 1.00 85.00 167 LEU A O 1
ATOM 1324 N N . PRO A 1 168 ? 11.551 5.234 -27.023 1.00 89.50 168 PRO A N 1
ATOM 1325 C CA . PRO A 1 168 ? 10.578 5.221 -25.927 1.00 89.50 168 PRO A CA 1
ATOM 1326 C C . PRO A 1 168 ? 11.231 5.369 -24.546 1.00 89.50 168 PRO A C 1
ATOM 1328 O O . PRO A 1 168 ? 10.676 6.007 -23.652 1.00 89.50 168 PRO A O 1
ATOM 1331 N N . SER A 1 169 ? 12.441 4.824 -24.385 1.00 89.31 169 SER A N 1
ATOM 1332 C CA . SER A 1 169 ? 13.227 4.896 -23.151 1.00 89.31 169 SER A CA 1
ATOM 1333 C C . SER A 1 169 ? 13.492 6.331 -22.687 1.00 89.31 169 SER A C 1
ATOM 1335 O O . SER A 1 169 ? 13.434 6.595 -21.486 1.00 89.31 169 SER A O 1
ATOM 1337 N N . PHE A 1 170 ? 13.695 7.275 -23.615 1.00 89.81 170 PHE A N 1
ATOM 1338 C CA . PHE A 1 170 ? 13.879 8.692 -23.296 1.00 89.81 170 PHE A CA 1
ATOM 1339 C C . PHE A 1 170 ? 12.649 9.278 -22.588 1.00 89.81 170 PHE A C 1
ATOM 1341 O O . PHE A 1 170 ? 12.770 9.885 -21.525 1.00 89.81 170 PHE A O 1
ATOM 1348 N N . TRP A 1 171 ? 11.455 9.038 -23.134 1.00 93.56 171 TRP A N 1
ATOM 1349 C CA . TRP A 1 171 ? 10.201 9.539 -22.569 1.00 93.56 171 TRP A CA 1
ATOM 1350 C C . TRP A 1 171 ? 9.841 8.864 -21.244 1.00 93.56 171 TRP A C 1
ATOM 1352 O O . TRP A 1 171 ? 9.371 9.533 -20.326 1.00 93.56 171 TRP A O 1
ATOM 1362 N N . LEU A 1 172 ? 10.108 7.561 -21.107 1.00 94.44 172 LEU A N 1
ATOM 1363 C CA . LEU A 1 172 ? 9.895 6.833 -19.853 1.00 94.44 172 LEU A CA 1
ATOM 1364 C C . LEU A 1 172 ? 10.772 7.381 -18.721 1.00 94.44 172 LEU A C 1
ATOM 1366 O O . LEU A 1 172 ? 10.275 7.589 -17.614 1.00 94.44 172 LEU A O 1
ATOM 1370 N N . LEU A 1 173 ? 12.049 7.664 -19.001 1.00 92.62 173 LEU A N 1
ATOM 1371 C CA . LEU A 1 173 ? 12.960 8.275 -18.031 1.00 92.62 173 LEU A CA 1
ATOM 1372 C C . LEU A 1 173 ? 12.555 9.714 -17.700 1.00 92.62 173 LEU A C 1
ATOM 1374 O O . LEU A 1 173 ? 12.544 10.082 -16.529 1.00 92.62 173 LEU A O 1
ATOM 1378 N N . LEU A 1 174 ? 12.156 10.510 -18.699 1.00 94.31 174 LEU A N 1
ATOM 1379 C CA . LEU A 1 174 ? 11.663 11.869 -18.470 1.00 94.31 174 LEU A CA 1
ATOM 1380 C C . LEU A 1 174 ? 10.427 11.865 -17.559 1.00 94.31 174 LEU A C 1
ATOM 1382 O O . LEU A 1 174 ? 10.365 12.626 -16.593 1.00 94.31 174 LEU A O 1
ATOM 1386 N N . MET A 1 175 ? 9.469 10.970 -17.823 1.00 95.00 175 MET A N 1
ATOM 1387 C CA . MET A 1 175 ? 8.293 10.801 -16.972 1.00 95.00 175 MET A CA 1
ATOM 1388 C C . MET A 1 175 ? 8.668 10.318 -15.572 1.00 95.00 175 MET A C 1
ATOM 1390 O O . MET A 1 175 ? 8.113 10.826 -14.599 1.00 95.00 175 MET A O 1
ATOM 1394 N N . ALA A 1 176 ? 9.611 9.384 -15.444 1.00 93.38 176 ALA A N 1
ATOM 1395 C CA . ALA A 1 176 ? 10.089 8.906 -14.151 1.00 93.38 176 ALA A CA 1
ATOM 1396 C C . ALA A 1 176 ? 10.682 10.057 -13.322 1.00 93.38 176 ALA A C 1
ATOM 1398 O O . ALA A 1 176 ? 10.300 10.242 -12.165 1.00 93.38 176 ALA A O 1
ATOM 1399 N N . THR A 1 177 ? 11.532 10.885 -13.932 1.00 93.44 177 THR A N 1
ATOM 1400 C CA . THR A 1 177 ? 12.131 12.063 -13.291 1.00 93.44 177 THR A CA 1
ATOM 1401 C C . THR A 1 177 ? 11.079 13.096 -12.899 1.00 93.44 177 THR A C 1
ATOM 1403 O O . THR A 1 177 ? 11.087 13.569 -11.761 1.00 93.44 177 THR A O 1
ATOM 1406 N N . ALA A 1 178 ? 10.129 13.405 -13.789 1.00 92.94 178 ALA A N 1
ATOM 1407 C CA . ALA A 1 178 ? 9.032 14.320 -13.482 1.00 92.94 178 ALA A CA 1
ATOM 1408 C C . ALA A 1 178 ? 8.227 13.834 -12.265 1.00 92.94 178 ALA A C 1
ATOM 1410 O O . ALA A 1 178 ? 7.992 14.594 -11.328 1.00 92.94 178 ALA A O 1
ATOM 1411 N N . HIS A 1 179 ? 7.888 12.544 -12.218 1.00 91.75 179 HIS A N 1
ATOM 1412 C CA . HIS A 1 179 ? 7.150 11.960 -11.101 1.00 91.75 179 HIS A CA 1
ATOM 1413 C C . HIS A 1 179 ? 7.948 11.932 -9.797 1.00 91.75 179 HIS A C 1
ATOM 1415 O O . HIS A 1 179 ? 7.379 12.145 -8.729 1.00 91.75 179 HIS A O 1
ATOM 1421 N N . MET A 1 180 ? 9.264 11.729 -9.847 1.00 89.44 180 MET A N 1
ATOM 1422 C CA . MET A 1 180 ? 10.105 11.869 -8.655 1.00 89.44 180 MET A CA 1
ATOM 1423 C C . MET A 1 180 ? 10.118 13.307 -8.119 1.00 89.44 180 MET A C 1
ATOM 1425 O O . MET A 1 180 ? 10.180 13.491 -6.903 1.00 89.44 180 MET A O 1
ATOM 1429 N N . ALA A 1 181 ? 10.016 14.311 -8.995 1.00 89.25 181 ALA A N 1
ATOM 1430 C CA . ALA A 1 181 ? 9.992 15.723 -8.618 1.00 89.25 181 ALA A CA 1
ATOM 1431 C C . ALA A 1 181 ? 8.617 16.208 -8.107 1.00 89.25 181 ALA A C 1
ATOM 1433 O O . ALA A 1 181 ? 8.570 17.084 -7.243 1.00 89.25 181 ALA A O 1
ATOM 1434 N N . LEU A 1 182 ? 7.501 15.634 -8.578 1.00 87.31 182 LEU A N 1
ATOM 1435 C CA . LEU A 1 182 ? 6.133 16.075 -8.238 1.00 87.31 182 LEU A CA 1
ATOM 1436 C C . LEU A 1 182 ? 5.860 16.239 -6.723 1.00 87.31 182 LEU A C 1
ATOM 1438 O O . LEU A 1 182 ? 5.346 17.293 -6.333 1.00 87.31 182 LEU A O 1
ATOM 1442 N N . PRO A 1 183 ? 6.219 15.283 -5.838 1.00 80.94 183 PRO A N 1
ATOM 1443 C CA . PRO A 1 183 ? 5.971 15.435 -4.404 1.00 80.94 183 PRO A CA 1
ATOM 1444 C C . PRO A 1 183 ? 6.750 16.594 -3.773 1.00 80.94 183 PRO A C 1
ATOM 1446 O O . PRO A 1 183 ? 6.272 17.214 -2.827 1.00 80.94 183 PRO A O 1
ATOM 1449 N N . TRP A 1 184 ? 7.939 16.907 -4.298 1.00 79.81 184 TRP A N 1
ATOM 1450 C CA . TRP A 1 184 ? 8.770 18.009 -3.804 1.00 79.81 184 TRP A CA 1
ATOM 1451 C C . TRP A 1 184 ? 8.192 19.365 -4.198 1.00 79.81 184 TRP A C 1
ATOM 1453 O O . TRP A 1 184 ? 8.218 20.297 -3.399 1.00 79.81 184 TRP A O 1
ATOM 1463 N N . MET A 1 185 ? 7.604 19.453 -5.391 1.00 82.06 185 MET A N 1
ATOM 1464 C CA . MET A 1 185 ? 6.910 20.657 -5.858 1.00 82.06 185 MET A CA 1
ATOM 1465 C C . MET A 1 185 ? 5.581 20.895 -5.125 1.00 82.06 185 MET A C 1
ATOM 1467 O O . MET A 1 185 ? 5.079 22.013 -5.112 1.00 82.06 185 MET A O 1
ATOM 1471 N N . SER A 1 186 ? 5.029 19.860 -4.487 1.00 75.12 186 SER A N 1
ATOM 1472 C CA . SER A 1 186 ? 3.751 19.918 -3.765 1.00 75.12 186 SER A CA 1
ATOM 1473 C C . SER A 1 186 ? 3.904 20.237 -2.269 1.00 75.12 186 SER A C 1
ATOM 1475 O O . SER A 1 186 ? 2.928 20.171 -1.520 1.00 75.12 186 SER A O 1
ATOM 1477 N N . LEU A 1 187 ? 5.114 20.577 -1.803 1.00 76.62 187 LEU A N 1
ATOM 1478 C CA . LEU A 1 187 ? 5.345 20.992 -0.418 1.00 76.62 187 LEU A CA 1
ATOM 1479 C C . LEU A 1 187 ? 4.649 22.331 -0.147 1.00 76.62 187 LEU A C 1
ATOM 1481 O O . LEU A 1 187 ? 5.001 23.364 -0.711 1.00 76.62 187 LEU A O 1
ATOM 1485 N N . ARG A 1 188 ? 3.676 22.318 0.766 1.00 75.81 188 ARG A N 1
ATOM 1486 C CA . ARG A 1 188 ? 2.946 23.511 1.202 1.00 75.81 188 ARG A CA 1
ATOM 1487 C C . ARG A 1 188 ? 3.307 23.859 2.643 1.00 75.81 188 ARG A C 1
ATOM 1489 O O . ARG A 1 188 ? 3.372 22.987 3.508 1.00 75.81 188 ARG A O 1
ATOM 1496 N N . LYS A 1 189 ? 3.492 25.152 2.916 1.00 79.00 189 LYS A N 1
ATOM 1497 C CA . LYS A 1 189 ? 3.620 25.671 4.282 1.00 79.00 189 LYS A CA 1
ATOM 1498 C C . LYS A 1 189 ? 2.231 25.758 4.914 1.00 79.00 189 LYS A C 1
ATOM 1500 O O . LYS A 1 189 ? 1.373 26.471 4.404 1.00 79.00 189 LYS A O 1
ATOM 1505 N N . VAL A 1 190 ? 2.021 25.047 6.018 1.00 75.00 190 VAL A N 1
ATOM 1506 C CA . VAL A 1 190 ? 0.749 25.037 6.758 1.00 75.00 190 VAL A CA 1
ATOM 1507 C C . VAL A 1 190 ? 0.935 25.760 8.089 1.00 75.00 190 VAL A C 1
ATOM 1509 O O . VAL A 1 190 ? 1.939 25.561 8.773 1.00 75.00 190 VAL A O 1
ATOM 1512 N N . SER A 1 191 ? -0.023 26.615 8.455 1.00 77.62 191 SER A N 1
ATOM 1513 C CA . SER A 1 191 ? -0.041 27.271 9.768 1.00 77.62 191 SER A CA 1
ATOM 1514 C C . SER A 1 191 ? -0.632 26.331 10.823 1.00 77.62 191 SER A C 1
ATOM 1516 O O . SER A 1 191 ? -1.721 25.785 10.638 1.00 77.62 191 SER A O 1
ATOM 1518 N N . ILE A 1 192 ? 0.100 26.125 11.920 1.00 77.94 192 ILE A N 1
ATOM 1519 C CA . ILE A 1 192 ? -0.261 25.200 13.002 1.00 77.94 192 ILE A CA 1
ATOM 1520 C C . ILE A 1 192 ? -0.407 26.002 14.296 1.00 77.94 192 ILE A C 1
ATOM 1522 O O . ILE A 1 192 ? 0.504 26.741 14.671 1.00 77.94 192 ILE A O 1
ATOM 1526 N N . ARG A 1 193 ? -1.544 25.851 14.984 1.00 80.94 193 ARG A N 1
ATOM 1527 C CA . ARG A 1 193 ? -1.750 26.341 16.352 1.00 80.94 193 ARG A CA 1
ATOM 1528 C C . ARG A 1 193 ? -1.436 25.207 17.323 1.00 80.94 193 ARG A C 1
ATOM 1530 O O . ARG A 1 193 ? -1.919 24.094 17.147 1.00 80.94 193 ARG A O 1
ATOM 1537 N N . VAL A 1 194 ? -0.618 25.486 18.329 1.00 81.12 194 VAL A N 1
ATOM 1538 C CA . VAL A 1 194 ? -0.179 24.491 19.311 1.00 81.12 194 VAL A CA 1
ATOM 1539 C C . VAL A 1 194 ? -0.941 24.712 20.612 1.00 81.12 194 VAL A C 1
ATOM 1541 O O . VAL A 1 194 ? -0.848 25.786 21.198 1.00 81.12 194 VAL A O 1
ATOM 1544 N N . GLU A 1 195 ? -1.671 23.699 21.066 1.00 78.62 195 GLU A N 1
ATOM 1545 C CA . GLU A 1 195 ? -2.387 23.696 22.343 1.00 78.62 195 GLU A CA 1
ATOM 1546 C C . GLU A 1 195 ? -1.835 22.579 23.233 1.00 78.62 195 GLU A C 1
ATOM 1548 O O . GLU A 1 195 ? -1.681 21.434 22.803 1.00 78.62 195 GLU A O 1
ATOM 1553 N N . ARG A 1 196 ? -1.505 22.899 24.488 1.00 73.19 196 ARG A N 1
ATOM 1554 C CA . ARG A 1 196 ? -1.145 21.881 25.484 1.00 73.19 196 ARG A CA 1
ATOM 1555 C C . ARG A 1 196 ? -2.420 21.358 26.130 1.00 73.19 196 ARG A C 1
ATOM 1557 O O . ARG A 1 196 ? -3.236 22.149 26.596 1.00 73.19 196 ARG A O 1
ATOM 1564 N N . LEU A 1 197 ? -2.578 20.037 26.167 1.00 64.75 197 LEU A N 1
ATOM 1565 C CA . LEU A 1 197 ? -3.748 19.375 26.746 1.00 64.75 197 LEU A CA 1
ATOM 1566 C C . LEU A 1 197 ? -3.665 19.367 28.286 1.00 64.75 197 LEU A C 1
ATOM 1568 O O . LEU A 1 197 ? -3.539 18.317 28.893 1.00 64.75 197 LEU A O 1
ATOM 1572 N N . GLY A 1 198 ? -3.722 20.535 28.929 1.00 57.91 198 GLY A N 1
ATOM 1573 C CA . GLY A 1 198 ? -3.775 20.664 30.393 1.00 57.91 198 GLY A CA 1
ATOM 1574 C C . GLY A 1 198 ? -2.420 20.690 31.120 1.00 57.91 198 GLY A C 1
ATOM 1575 O O . GLY A 1 198 ? -1.350 20.541 30.526 1.00 57.91 198 GLY A O 1
ATOM 1576 N N . VAL A 1 199 ? -2.474 20.932 32.435 1.00 47.81 199 VAL A N 1
ATOM 1577 C CA . VAL A 1 199 ? -1.303 21.054 33.321 1.00 47.81 199 VAL A CA 1
ATOM 1578 C C . VAL A 1 199 ? -0.775 19.654 33.659 1.00 47.81 199 VAL A C 1
ATOM 1580 O O . VAL A 1 199 ? -1.469 18.869 34.293 1.00 47.81 199 VAL A O 1
ATOM 1583 N N . GLY A 1 200 ? 0.442 19.327 33.211 1.00 57.31 200 GLY A N 1
ATOM 1584 C CA . GLY A 1 200 ? 1.100 18.029 33.453 1.00 57.31 200 GLY A CA 1
ATOM 1585 C C . GLY A 1 200 ? 0.960 16.994 32.327 1.00 57.31 200 GLY A C 1
ATOM 1586 O O . GLY A 1 200 ? 1.675 15.989 32.321 1.00 57.31 200 GLY A O 1
ATOM 1587 N N . ALA A 1 201 ? 0.113 17.238 31.324 1.00 57.41 201 ALA A N 1
ATOM 1588 C CA . ALA A 1 201 ? -0.013 16.326 30.194 1.00 57.41 201 ALA A CA 1
ATOM 1589 C C . ALA A 1 201 ? 1.214 16.385 29.278 1.00 57.41 201 ALA A C 1
ATOM 1591 O O . ALA A 1 201 ? 1.643 17.446 28.828 1.00 57.41 201 ALA A O 1
ATOM 1592 N N . HIS A 1 202 ? 1.740 15.211 28.938 1.00 60.44 202 HIS A N 1
ATOM 1593 C CA . HIS A 1 202 ? 2.851 15.052 27.995 1.00 60.44 202 HIS A CA 1
ATOM 1594 C C . HIS A 1 202 ? 2.376 15.025 26.526 1.00 60.44 202 HIS A C 1
ATOM 1596 O O . HIS A 1 202 ? 3.108 14.596 25.635 1.00 60.44 202 HIS A O 1
ATOM 1602 N N . ALA A 1 203 ? 1.142 15.470 26.262 1.00 63.75 203 ALA A N 1
ATOM 1603 C CA . ALA A 1 203 ? 0.517 15.470 24.946 1.00 63.75 203 ALA A CA 1
ATOM 1604 C C . ALA A 1 203 ? 0.256 16.901 24.454 1.00 63.75 203 ALA A C 1
ATOM 1606 O O . ALA A 1 203 ? -0.216 17.770 25.190 1.00 63.75 203 ALA A O 1
ATOM 1607 N N . ILE A 1 204 ? 0.549 17.131 23.175 1.00 70.12 204 ILE A N 1
ATOM 1608 C CA . ILE A 1 204 ? 0.364 18.414 22.497 1.00 70.12 204 ILE A CA 1
ATOM 1609 C C . ILE A 1 204 ? -0.645 18.210 21.368 1.00 70.12 204 ILE A C 1
ATOM 1611 O O . ILE A 1 204 ? -0.484 17.306 20.546 1.00 70.12 204 ILE A O 1
ATOM 1615 N N . ARG A 1 205 ? -1.673 19.059 21.312 1.00 74.81 205 ARG A N 1
ATOM 1616 C CA . ARG A 1 205 ? -2.637 19.114 20.213 1.00 74.81 205 ARG A CA 1
ATOM 1617 C C . ARG A 1 205 ? -2.163 20.145 19.194 1.00 74.81 205 ARG A C 1
ATOM 1619 O O . ARG A 1 205 ? -1.938 21.308 19.518 1.00 74.81 205 ARG A O 1
ATOM 1626 N N . LEU A 1 206 ? -1.994 19.704 17.953 1.00 76.94 206 LEU A N 1
ATOM 1627 C CA . LEU A 1 206 ? -1.657 20.567 16.826 1.00 76.94 206 LEU A CA 1
ATOM 1628 C C . LEU A 1 206 ? -2.939 20.835 16.033 1.00 76.94 206 LEU A C 1
ATOM 1630 O O . LEU A 1 206 ? -3.410 19.961 15.311 1.00 76.94 206 LEU A O 1
ATOM 1634 N N . ASN A 1 207 ? -3.506 22.030 16.175 1.00 76.94 207 ASN A N 1
ATOM 1635 C CA . ASN A 1 207 ? -4.698 22.454 15.448 1.00 76.94 207 ASN A CA 1
ATOM 1636 C C . ASN A 1 207 ? -4.284 23.071 14.106 1.00 76.94 207 ASN A C 1
ATOM 1638 O O . ASN A 1 207 ? -3.658 24.136 14.048 1.00 76.94 207 ASN A O 1
ATOM 1642 N N . LEU A 1 208 ? -4.622 22.384 13.016 1.00 73.94 208 LEU A N 1
ATOM 1643 C CA . LEU A 1 208 ? -4.444 22.881 11.655 1.00 73.94 208 LEU A CA 1
ATOM 1644 C C . LEU A 1 208 ? -5.656 23.747 11.282 1.00 73.94 208 LEU A C 1
ATOM 1646 O O . LEU A 1 208 ? -6.790 23.369 11.555 1.00 73.94 208 LEU A O 1
ATOM 1650 N N . ARG A 1 209 ? -5.429 24.912 10.653 1.00 68.06 209 ARG A N 1
ATOM 1651 C CA . ARG A 1 209 ? -6.529 25.777 10.168 1.00 68.06 209 ARG A CA 1
ATOM 1652 C C . ARG A 1 209 ? -7.267 25.191 8.961 1.00 68.06 209 ARG A C 1
ATOM 1654 O O . ARG A 1 209 ? -8.416 25.539 8.715 1.00 68.06 209 ARG A O 1
ATOM 1661 N N . GLU A 1 210 ? -6.585 24.366 8.173 1.00 66.62 210 GLU A N 1
ATOM 1662 C CA . GLU A 1 210 ? -7.152 23.735 6.982 1.00 66.62 210 GLU A CA 1
ATOM 1663 C C . GLU A 1 210 ? -7.839 22.415 7.351 1.00 66.62 210 GLU A C 1
ATOM 1665 O O . GLU A 1 210 ? -7.397 21.711 8.260 1.00 66.62 210 GLU A O 1
ATOM 1670 N N . ARG A 1 211 ? -8.906 22.056 6.622 1.00 63.53 211 ARG A N 1
ATOM 1671 C CA . ARG A 1 211 ? -9.589 20.772 6.821 1.00 63.53 211 ARG A CA 1
ATOM 1672 C C . ARG A 1 211 ? -8.644 19.626 6.495 1.00 63.53 211 ARG A C 1
ATOM 1674 O O . ARG A 1 211 ? -8.175 19.482 5.364 1.00 63.53 211 ARG A O 1
ATOM 1681 N N . VAL A 1 212 ? -8.409 18.798 7.498 1.00 64.12 212 VAL A N 1
ATOM 1682 C CA . VAL A 1 212 ? -7.564 17.621 7.388 1.00 64.12 212 VAL A CA 1
ATOM 1683 C C . VAL A 1 212 ? -8.410 16.429 6.952 1.00 64.12 212 VAL A C 1
ATOM 1685 O O . VAL A 1 212 ? -9.553 16.278 7.378 1.00 64.12 212 VAL A O 1
ATOM 1688 N N . ARG A 1 213 ? -7.873 15.594 6.057 1.00 58.44 213 ARG A N 1
ATOM 1689 C CA . ARG A 1 213 ? -8.556 14.361 5.651 1.00 58.44 213 ARG A CA 1
ATOM 1690 C C . ARG A 1 213 ? -8.456 13.323 6.767 1.00 58.44 213 ARG A C 1
ATOM 1692 O O . ARG A 1 213 ? -7.378 13.113 7.322 1.00 58.44 213 ARG A O 1
ATOM 1699 N N . GLU A 1 214 ? -9.566 12.652 7.053 1.00 57.16 214 GLU A N 1
ATOM 1700 C CA . GLU A 1 214 ? -9.617 11.566 8.034 1.00 57.16 214 GLU A CA 1
ATOM 1701 C C . GLU A 1 214 ? -8.753 10.377 7.610 1.00 57.16 214 GLU A C 1
ATOM 1703 O O . GLU A 1 214 ? -8.610 10.091 6.419 1.00 57.16 214 GLU A O 1
ATOM 1708 N N . CYS A 1 215 ? -8.196 9.678 8.604 1.00 55.28 215 CYS A N 1
ATOM 1709 C CA . CYS A 1 215 ? -7.347 8.490 8.440 1.00 55.28 215 CYS A CA 1
ATOM 1710 C C . CYS A 1 215 ? -6.037 8.701 7.672 1.00 55.28 215 CYS A C 1
ATOM 1712 O O . CYS A 1 215 ? -5.340 7.724 7.393 1.00 55.28 215 CYS A O 1
ATOM 1714 N N . VAL A 1 216 ? -5.661 9.946 7.377 1.00 60.19 216 VAL A N 1
ATOM 1715 C CA . VAL A 1 216 ? -4.392 10.259 6.722 1.00 60.19 216 VAL A CA 1
ATOM 1716 C C . VAL A 1 216 ? -3.324 10.558 7.772 1.00 60.19 216 VAL A C 1
ATOM 1718 O O . VAL A 1 216 ? -3.539 11.297 8.735 1.00 60.19 216 VAL A O 1
ATOM 1721 N N . ALA A 1 217 ? -2.142 9.977 7.572 1.00 63.59 217 ALA A N 1
ATOM 1722 C CA . ALA A 1 217 ? -0.954 10.356 8.318 1.00 63.59 217 ALA A CA 1
ATOM 1723 C C . ALA A 1 217 ? -0.276 11.539 7.617 1.00 63.59 217 ALA A C 1
ATOM 1725 O O . ALA A 1 217 ? 0.264 11.389 6.519 1.00 63.59 217 ALA A O 1
ATOM 1726 N N . TYR A 1 218 ? -0.267 12.702 8.261 1.00 71.31 218 TYR A N 1
ATOM 1727 C CA . TYR A 1 218 ? 0.451 13.870 7.769 1.00 71.31 218 TYR A CA 1
ATOM 1728 C C . TYR A 1 218 ? 1.898 13.809 8.232 1.00 71.31 218 TYR A C 1
ATOM 1730 O O . TYR A 1 218 ? 2.194 13.525 9.392 1.00 71.31 218 TYR A O 1
ATOM 1738 N N . ARG A 1 219 ? 2.826 14.066 7.311 1.00 73.94 219 ARG A N 1
ATOM 1739 C CA . ARG A 1 219 ? 4.246 14.177 7.643 1.00 73.94 219 ARG A CA 1
ATOM 1740 C C . ARG A 1 219 ? 4.592 15.641 7.822 1.00 73.94 219 ARG A C 1
ATOM 1742 O O . ARG A 1 219 ? 4.568 16.399 6.858 1.00 73.94 219 ARG A O 1
ATOM 1749 N N . ILE A 1 220 ? 4.915 16.015 9.052 1.00 75.81 220 ILE A N 1
ATOM 1750 C CA . ILE A 1 220 ? 5.351 17.368 9.382 1.00 75.81 220 ILE A CA 1
ATOM 1751 C C . ILE A 1 220 ? 6.876 17.382 9.369 1.00 75.81 220 ILE A C 1
ATOM 1753 O O . ILE A 1 220 ? 7.532 16.437 9.819 1.00 75.81 220 ILE A O 1
ATOM 1757 N N . VAL A 1 221 ? 7.429 18.448 8.800 1.00 74.00 221 VAL A N 1
ATOM 1758 C CA . VAL A 1 221 ? 8.866 18.625 8.621 1.00 74.00 221 VAL A CA 1
ATOM 1759 C C . VAL A 1 221 ? 9.232 20.051 9.032 1.00 74.00 221 VAL A C 1
ATOM 1761 O O . VAL A 1 221 ? 8.634 21.001 8.534 1.00 74.00 221 VAL A O 1
ATOM 1764 N N . TYR A 1 222 ? 10.215 20.208 9.924 1.00 68.56 222 TYR A N 1
ATOM 1765 C CA . TYR A 1 222 ? 10.709 21.528 10.352 1.00 68.56 222 TYR A CA 1
ATOM 1766 C C . TYR A 1 222 ? 11.628 22.194 9.316 1.00 68.56 222 TYR A C 1
ATOM 1768 O O . TYR A 1 222 ? 11.688 23.415 9.222 1.00 68.56 222 TYR A O 1
ATOM 1776 N N . SER A 1 223 ? 12.350 21.400 8.527 1.00 71.75 223 SER A N 1
ATOM 1777 C CA . SER A 1 223 ? 13.210 21.851 7.429 1.00 71.75 223 SER A CA 1
ATOM 1778 C C . SER A 1 223 ? 13.153 20.808 6.323 1.00 71.75 223 SER A C 1
ATOM 1780 O O . SER A 1 223 ? 13.271 19.625 6.615 1.00 71.75 223 SER A O 1
ATOM 1782 N N . SER A 1 224 ? 12.986 21.217 5.066 1.00 60.88 224 SER A N 1
ATOM 1783 C CA . SER A 1 224 ? 12.726 20.346 3.904 1.00 60.88 224 SER A CA 1
ATOM 1784 C C . SER A 1 224 ? 13.684 19.152 3.732 1.00 60.88 224 SER A C 1
ATOM 1786 O O . SER A 1 224 ? 13.291 18.153 3.127 1.00 60.88 224 SER A O 1
ATOM 1788 N N . LEU A 1 225 ? 14.898 19.222 4.293 1.00 63.75 225 LEU A N 1
ATOM 1789 C CA . LEU A 1 225 ? 15.925 18.170 4.252 1.00 63.75 225 LEU A CA 1
ATOM 1790 C C . LEU A 1 225 ? 16.105 17.385 5.570 1.00 63.75 225 LEU A C 1
ATOM 1792 O O . LEU A 1 225 ? 16.924 16.472 5.619 1.00 63.75 225 LEU A O 1
ATOM 1796 N N . LYS A 1 226 ? 15.375 17.727 6.638 1.00 69.44 226 LYS A N 1
ATOM 1797 C CA . LYS A 1 226 ? 15.480 17.089 7.963 1.00 69.44 226 LYS A CA 1
ATOM 1798 C C . LYS A 1 226 ? 14.399 16.025 8.188 1.00 69.44 226 LYS A C 1
ATOM 1800 O O . LYS A 1 226 ? 13.585 15.726 7.311 1.00 69.44 226 LYS A O 1
ATOM 1805 N N . GLU A 1 227 ? 14.438 15.426 9.377 1.00 62.88 227 GLU A N 1
ATOM 1806 C CA . GLU A 1 227 ? 13.558 14.343 9.809 1.00 62.88 227 GLU A CA 1
ATOM 1807 C C . GLU A 1 227 ? 12.075 14.647 9.573 1.00 62.88 227 GLU A C 1
ATOM 1809 O O . GLU A 1 227 ? 11.575 15.751 9.803 1.00 62.88 227 GLU A O 1
ATOM 1814 N N . ARG A 1 228 ? 11.372 13.620 9.089 1.00 62.94 228 ARG A N 1
ATOM 1815 C CA . ARG A 1 228 ? 9.938 13.660 8.819 1.00 62.94 228 ARG A CA 1
ATOM 1816 C C . ARG A 1 228 ? 9.231 12.870 9.907 1.00 62.94 228 ARG A C 1
ATOM 1818 O O . ARG A 1 228 ? 9.377 11.648 9.960 1.00 62.94 228 ARG A O 1
ATOM 1825 N N . HIS A 1 229 ? 8.422 13.541 10.717 1.00 71.75 229 HIS A N 1
ATOM 1826 C CA . HIS A 1 229 ? 7.595 12.869 11.714 1.00 71.75 229 HIS A CA 1
ATOM 1827 C C . HIS A 1 229 ? 6.181 12.710 11.164 1.00 71.75 229 HIS A C 1
ATOM 1829 O O . HIS A 1 229 ? 5.550 13.675 10.730 1.00 71.75 229 HIS A O 1
ATOM 1835 N N . ALA A 1 230 ? 5.713 11.463 11.112 1.00 67.75 230 ALA A N 1
ATOM 1836 C CA . ALA A 1 230 ? 4.357 11.148 10.691 1.00 67.75 230 ALA A CA 1
ATOM 1837 C C . ALA A 1 230 ? 3.423 11.226 11.900 1.00 67.75 230 ALA A C 1
ATOM 1839 O O . ALA A 1 230 ? 3.652 10.545 12.899 1.00 67.75 230 ALA A O 1
ATOM 1840 N N . PHE A 1 231 ? 2.364 12.016 11.774 1.00 69.44 231 PHE A N 1
ATOM 1841 C CA . PHE A 1 231 ? 1.323 12.181 12.777 1.00 69.44 231 PHE A CA 1
ATOM 1842 C C . PHE A 1 231 ? -0.019 11.780 12.180 1.00 69.44 231 PHE A C 1
ATOM 1844 O O . PHE A 1 231 ? -0.325 12.105 11.034 1.00 69.44 231 PHE A O 1
ATOM 1851 N N . THR A 1 232 ? -0.817 11.053 12.950 1.00 66.44 232 THR A N 1
ATOM 1852 C CA . THR A 1 232 ? -2.200 10.750 12.592 1.00 66.44 232 THR A CA 1
ATOM 1853 C C . THR A 1 232 ? -3.086 11.914 13.012 1.00 66.44 232 THR A C 1
ATOM 1855 O O . THR A 1 232 ? -2.951 12.442 14.116 1.00 66.44 232 THR A O 1
ATOM 1858 N N . CYS A 1 233 ? -3.977 12.339 12.122 1.00 63.00 233 CYS A N 1
ATOM 1859 C CA . CYS A 1 233 ? -4.834 13.490 12.372 1.00 63.00 233 CYS A CA 1
ATOM 1860 C C . CYS A 1 233 ? -6.214 13.060 12.868 1.00 63.00 233 CYS A C 1
ATOM 1862 O O . CYS A 1 233 ? -6.810 12.142 12.312 1.00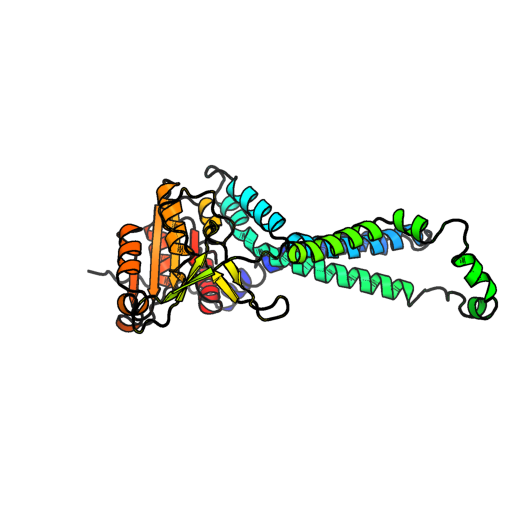 63.00 233 CYS A O 1
ATOM 1864 N N . VAL A 1 234 ? -6.698 13.747 13.907 1.00 63.62 234 VAL A N 1
ATOM 1865 C CA . VAL A 1 234 ? -8.075 13.650 14.407 1.00 63.62 234 VAL A CA 1
ATOM 1866 C C . VAL A 1 234 ? -8.873 14.753 13.719 1.00 63.62 234 VAL A C 1
ATOM 1868 O O . VAL A 1 234 ? -8.500 15.921 13.843 1.00 63.62 234 VAL A O 1
ATOM 1871 N N . SER A 1 235 ? -9.949 14.412 13.016 1.00 57.31 235 SER A N 1
ATOM 1872 C CA . SER A 1 235 ? -10.923 15.414 12.571 1.00 57.31 235 SER A CA 1
ATOM 1873 C C . SER A 1 235 ? -11.940 15.678 13.676 1.00 57.31 235 SER A C 1
ATOM 1875 O O . SER A 1 235 ? -12.258 14.788 14.465 1.00 57.31 235 SER A O 1
ATOM 1877 N N . GLU A 1 236 ? -12.433 16.909 13.749 1.00 57.31 236 GLU A N 1
ATOM 1878 C CA . GLU A 1 236 ? -13.511 17.271 14.666 1.00 57.31 236 GLU A CA 1
ATOM 1879 C C . GLU A 1 236 ? -14.827 16.620 14.190 1.00 57.31 236 GLU A C 1
ATOM 1881 O O . GLU A 1 236 ? -15.086 16.618 12.984 1.0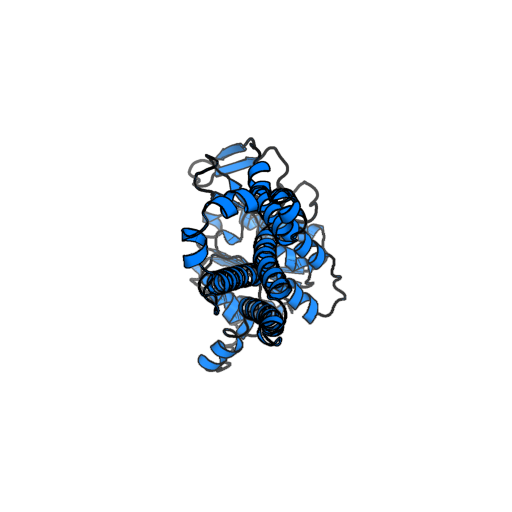0 57.31 236 GLU A O 1
ATOM 1886 N N . PRO A 1 237 ? -15.641 16.045 15.094 1.00 52.16 237 PRO A N 1
ATOM 1887 C CA . PRO A 1 237 ? -16.755 15.154 14.742 1.00 52.16 237 PRO A CA 1
ATOM 1888 C C . PRO A 1 237 ? -17.916 15.816 13.978 1.00 52.16 237 PRO A C 1
ATOM 1890 O O . PRO A 1 237 ? -18.790 15.108 13.488 1.00 52.16 237 PRO A O 1
ATOM 1893 N N . ASP A 1 238 ? -17.931 17.144 13.854 1.00 47.44 238 ASP A N 1
ATOM 1894 C CA . ASP A 1 238 ? -19.109 17.913 13.427 1.00 47.44 238 ASP A CA 1
ATOM 1895 C C . ASP A 1 238 ? -19.105 18.319 11.939 1.00 47.44 238 ASP A C 1
ATOM 1897 O O . ASP A 1 238 ? -19.909 19.127 11.477 1.00 47.44 238 ASP A O 1
ATOM 1901 N N . VAL A 1 239 ? -18.171 17.787 11.143 1.00 47.44 239 VAL A N 1
ATOM 1902 C CA . VAL A 1 239 ? -18.004 18.197 9.743 1.00 47.44 239 VAL A CA 1
ATOM 1903 C C . VAL A 1 239 ? -18.089 16.992 8.814 1.00 47.44 239 VAL A C 1
ATOM 1905 O O . VAL A 1 239 ? -17.145 16.218 8.710 1.00 47.44 239 VAL A O 1
ATOM 1908 N N . SER A 1 240 ? -19.221 16.893 8.105 1.00 39.03 240 SER A N 1
ATOM 1909 C CA . SER A 1 240 ? -19.566 15.910 7.061 1.00 39.03 240 SER A CA 1
ATOM 1910 C C . SER A 1 240 ? -18.360 15.134 6.487 1.00 39.03 240 SER A C 1
ATOM 1912 O O . SER A 1 240 ? -17.526 15.745 5.795 1.00 39.03 240 SER A O 1
ATOM 1914 N N . PRO A 1 241 ? -18.267 13.809 6.696 1.00 44.81 241 PRO A N 1
ATOM 1915 C CA . PRO A 1 241 ? -17.132 13.032 6.229 1.00 44.81 241 PRO A CA 1
ATOM 1916 C C . PRO A 1 241 ? -17.185 12.946 4.701 1.00 44.81 241 PRO A C 1
ATOM 1918 O O . PRO A 1 241 ? -17.956 12.188 4.116 1.00 44.81 241 PRO A O 1
ATOM 1921 N N . ARG A 1 242 ? -16.355 13.733 4.007 1.00 41.34 242 ARG A N 1
ATOM 1922 C CA . ARG A 1 242 ? -16.006 13.388 2.623 1.00 41.34 242 ARG A CA 1
ATOM 1923 C C . ARG A 1 242 ? -15.111 12.158 2.690 1.00 41.34 242 ARG A C 1
ATOM 1925 O O . ARG A 1 242 ? -14.167 12.151 3.471 1.00 41.34 242 ARG A O 1
ATOM 1932 N N . HIS A 1 243 ? -15.443 11.154 1.877 1.00 40.72 243 HIS A N 1
ATOM 1933 C CA . HIS A 1 243 ? -14.890 9.798 1.882 1.00 40.72 243 HIS A CA 1
ATOM 1934 C C . HIS A 1 243 ? -13.469 9.672 2.476 1.00 40.72 243 HIS A C 1
ATOM 1936 O O . HIS A 1 243 ? -12.545 10.342 1.992 1.00 40.72 243 HIS A O 1
ATOM 1942 N N . PRO A 1 244 ? -13.266 8.793 3.478 1.00 45.56 244 PRO A N 1
ATOM 1943 C CA . PRO A 1 244 ? -11.984 8.645 4.154 1.00 45.56 244 PRO A CA 1
ATOM 1944 C C . PRO A 1 244 ? -10.895 8.294 3.142 1.00 45.56 244 PRO A C 1
ATOM 1946 O O . PRO A 1 244 ? -10.978 7.299 2.415 1.00 45.56 244 PRO A O 1
ATOM 1949 N N . THR A 1 245 ? -9.865 9.137 3.073 1.00 49.28 245 THR A N 1
ATOM 1950 C CA . THR A 1 245 ? -8.736 8.901 2.177 1.00 49.28 245 THR A CA 1
ATOM 1951 C C . THR A 1 245 ? -7.749 7.967 2.873 1.00 49.28 245 THR A C 1
ATOM 1953 O O . THR A 1 245 ? -7.152 8.290 3.887 1.00 49.28 245 THR A O 1
ATOM 1956 N N . VAL A 1 246 ? -7.653 6.783 2.284 1.00 60.38 246 VAL A N 1
ATOM 1957 C CA . VAL A 1 246 ? -6.643 5.727 2.369 1.00 60.38 246 VAL A CA 1
ATOM 1958 C C . VAL A 1 246 ? -5.940 5.438 3.698 1.00 60.38 246 VAL A C 1
ATOM 1960 O O . VAL A 1 246 ? -4.935 6.032 4.079 1.00 60.38 246 VAL A O 1
ATOM 1963 N N . GLY A 1 247 ? -6.389 4.338 4.292 1.00 63.69 247 GLY A N 1
ATOM 1964 C CA . GLY A 1 247 ? -5.692 3.540 5.289 1.00 63.69 247 GLY A CA 1
ATOM 1965 C C . GLY A 1 247 ? -6.238 2.113 5.237 1.00 63.69 247 GLY A C 1
ATOM 1966 O O . GLY A 1 247 ? -7.247 1.856 4.577 1.00 63.69 247 GLY A O 1
ATOM 1967 N N . VAL A 1 248 ? -5.604 1.173 5.937 1.00 72.00 248 VAL A N 1
ATOM 1968 C CA . VAL A 1 248 ? -6.054 -0.233 5.938 1.00 72.00 248 VAL A CA 1
ATOM 1969 C C . VAL A 1 248 ? -7.471 -0.362 6.500 1.00 72.00 248 VAL A C 1
ATOM 1971 O O . VAL A 1 248 ? -8.272 -1.121 5.968 1.00 72.00 248 VAL A O 1
ATOM 1974 N N . LEU A 1 249 ? -7.823 0.464 7.488 1.00 76.94 249 LEU A N 1
ATOM 1975 C CA . LEU A 1 249 ? -9.182 0.540 8.025 1.00 76.94 249 LEU A CA 1
ATOM 1976 C C . LEU A 1 249 ? -10.217 0.959 6.986 1.00 76.94 249 LEU A C 1
ATOM 1978 O O . LEU A 1 249 ? -11.345 0.497 7.068 1.00 76.94 249 LEU A O 1
ATOM 1982 N N . CYS A 1 250 ? -9.859 1.760 5.979 1.00 76.25 250 CYS A N 1
ATOM 1983 C CA . CYS A 1 250 ? -10.815 2.174 4.955 1.00 76.25 250 CYS A CA 1
ATOM 1984 C C . CYS A 1 250 ? -11.345 0.973 4.154 1.00 76.25 250 CYS A C 1
ATOM 1986 O O . CYS A 1 250 ? -12.531 0.927 3.831 1.00 76.25 250 CYS A O 1
ATOM 1988 N N . LEU A 1 251 ? -10.508 -0.054 3.945 1.00 80.44 251 LEU A N 1
ATOM 1989 C CA . LEU A 1 251 ? -10.899 -1.321 3.312 1.00 80.44 251 LEU A CA 1
ATOM 1990 C C . LEU A 1 251 ? -11.941 -2.092 4.124 1.00 80.44 251 LEU A C 1
ATOM 1992 O O . LEU A 1 251 ? -12.576 -3.002 3.596 1.00 80.44 251 LEU A O 1
ATOM 1996 N N . SER A 1 252 ? -12.166 -1.724 5.386 1.00 82.31 252 SER A N 1
ATOM 1997 C CA . SER A 1 252 ? -13.239 -2.308 6.177 1.00 82.31 252 SER A CA 1
ATOM 1998 C C . SER A 1 252 ? -14.623 -2.010 5.598 1.00 82.31 252 SER A C 1
ATOM 2000 O O . SER A 1 252 ? -15.561 -2.753 5.879 1.00 82.31 252 SER A O 1
ATOM 2002 N N . HIS A 1 253 ? -14.792 -0.971 4.765 1.00 81.81 253 HIS A N 1
ATOM 2003 C CA . HIS A 1 253 ? -16.050 -0.704 4.047 1.00 81.81 253 HIS A CA 1
ATOM 2004 C C . HIS A 1 253 ? -16.416 -1.793 3.040 1.00 81.81 253 HIS A C 1
ATOM 2006 O O . HIS A 1 253 ? -17.556 -1.856 2.612 1.00 81.81 253 HIS A O 1
ATOM 2012 N N . LEU A 1 254 ? -15.490 -2.684 2.679 1.00 83.56 254 LEU A N 1
ATOM 2013 C CA . LEU A 1 254 ? -15.819 -3.848 1.857 1.00 83.56 254 LEU A CA 1
ATOM 2014 C C . LEU A 1 254 ? -16.702 -4.847 2.625 1.00 83.56 254 LEU A C 1
ATOM 2016 O O . LEU A 1 254 ? -17.441 -5.627 2.023 1.00 83.56 254 LEU A O 1
ATOM 2020 N N . PHE A 1 255 ? -16.646 -4.834 3.956 1.00 87.25 255 PHE A N 1
ATOM 2021 C CA . PHE A 1 255 ? -17.242 -5.854 4.813 1.00 87.25 255 PHE A CA 1
ATOM 2022 C C . PHE A 1 255 ? -18.462 -5.332 5.570 1.00 87.25 255 PHE A C 1
ATOM 2024 O O . PHE A 1 255 ? -18.526 -4.157 5.944 1.00 87.25 255 PHE A O 1
ATOM 2031 N N . ARG A 1 256 ? -19.426 -6.231 5.793 1.00 86.38 256 ARG A N 1
ATOM 2032 C CA . ARG A 1 256 ? -20.690 -5.932 6.478 1.00 86.38 256 ARG A CA 1
ATOM 2033 C C . ARG A 1 256 ? -20.571 -5.978 7.997 1.00 86.38 256 ARG A C 1
ATOM 2035 O O . ARG A 1 256 ? -21.139 -5.124 8.668 1.00 86.38 256 ARG A O 1
ATOM 2042 N N . HIS A 1 257 ? -19.811 -6.945 8.502 1.00 87.75 257 HIS A N 1
ATOM 2043 C CA . HIS A 1 257 ? -19.591 -7.176 9.926 1.00 87.75 257 HIS A CA 1
ATOM 2044 C C . HIS A 1 257 ? -18.097 -7.324 10.177 1.00 87.75 257 HIS A C 1
ATOM 2046 O O . HIS A 1 257 ? -17.455 -8.203 9.596 1.00 87.75 257 HIS A O 1
ATOM 2052 N N . ILE A 1 258 ? -17.532 -6.433 10.991 1.00 90.31 258 ILE A N 1
ATOM 2053 C CA . ILE A 1 258 ? -16.087 -6.381 11.241 1.00 90.31 258 ILE A CA 1
ATOM 2054 C C . ILE A 1 258 ? -15.771 -6.334 12.727 1.00 90.31 258 ILE A C 1
ATOM 2056 O O . ILE A 1 258 ? -16.534 -5.810 13.534 1.00 90.31 258 ILE A O 1
ATOM 2060 N N . ILE A 1 259 ? -14.572 -6.788 13.063 1.00 90.44 259 ILE A N 1
ATOM 2061 C CA . ILE A 1 259 ? -13.984 -6.563 14.380 1.00 90.44 259 ILE A CA 1
ATOM 2062 C C . ILE A 1 259 ? -12.760 -5.687 14.222 1.00 90.44 259 ILE A C 1
ATOM 2064 O O . ILE A 1 259 ? -11.910 -5.942 13.369 1.00 90.44 259 ILE A O 1
ATOM 2068 N N . VAL A 1 260 ? -12.648 -4.676 15.072 1.00 89.56 260 VAL A N 1
ATOM 2069 C CA . VAL A 1 260 ? -11.474 -3.814 15.136 1.00 89.56 260 VAL A CA 1
ATOM 2070 C C . VAL A 1 260 ? -10.741 -4.092 16.438 1.00 89.56 260 VAL A C 1
ATOM 2072 O O . VAL A 1 260 ? -11.285 -3.918 17.522 1.00 89.56 260 VAL A O 1
ATOM 2075 N N . VAL A 1 261 ? -9.492 -4.535 16.328 1.00 88.69 261 VAL A N 1
ATOM 2076 C CA . VAL A 1 261 ? -8.610 -4.820 17.460 1.00 88.69 261 VAL A CA 1
ATOM 2077 C C . VAL A 1 261 ? -7.562 -3.722 17.531 1.00 88.69 261 VAL A C 1
ATOM 2079 O O . VAL A 1 261 ? -6.723 -3.596 16.639 1.00 88.69 261 VAL A O 1
ATOM 2082 N N . THR A 1 262 ? -7.580 -2.928 18.593 1.00 86.56 262 THR A N 1
ATOM 2083 C CA . THR A 1 262 ? -6.619 -1.843 18.821 1.00 86.56 262 THR A CA 1
ATOM 2084 C C . THR A 1 262 ? -5.821 -2.100 20.087 1.00 86.56 262 THR A C 1
ATOM 2086 O O . THR A 1 262 ? -6.319 -2.677 21.054 1.00 86.56 262 THR A O 1
ATOM 2089 N N . THR A 1 263 ? -4.563 -1.658 20.107 1.00 83.88 263 THR A N 1
ATOM 2090 C CA . THR A 1 263 ? -3.750 -1.727 21.327 1.00 83.88 263 THR A CA 1
ATOM 2091 C C . THR A 1 263 ? -3.067 -0.405 21.647 1.00 83.88 263 THR A C 1
ATOM 2093 O O . THR A 1 263 ? -2.483 0.218 20.755 1.00 83.88 263 THR A O 1
ATOM 2096 N N . GLY A 1 264 ? -3.058 -0.023 22.923 1.00 78.06 264 GLY A N 1
ATOM 2097 C CA . GLY A 1 264 ? -2.434 1.205 23.408 1.00 78.06 264 GLY A CA 1
ATOM 2098 C C . GLY A 1 264 ? -2.991 2.432 22.690 1.00 78.06 264 GLY A C 1
ATOM 2099 O O . GLY A 1 264 ? -4.201 2.550 22.501 1.00 78.06 264 GLY A O 1
ATOM 2100 N N . SER A 1 265 ? -2.093 3.306 22.227 1.00 73.19 265 SER A N 1
ATOM 2101 C CA . SER A 1 265 ? -2.433 4.527 21.483 1.00 73.19 265 SER A CA 1
ATOM 2102 C C . SER A 1 265 ? -2.981 4.280 20.079 1.00 73.19 265 SER A C 1
ATOM 2104 O O . SER A 1 265 ? -3.451 5.218 19.435 1.00 73.19 265 SER A O 1
ATOM 2106 N N . GLY A 1 266 ? -2.978 3.025 19.614 1.00 71.94 266 GLY A N 1
ATOM 2107 C CA . GLY A 1 266 ? -3.569 2.624 18.342 1.00 71.94 266 GLY A CA 1
ATOM 2108 C C . GLY A 1 266 ? -5.069 2.896 18.243 1.00 71.94 266 GLY A C 1
ATOM 2109 O O . GLY A 1 266 ? -5.556 2.952 17.125 1.00 71.94 266 GLY A O 1
ATOM 2110 N N . ILE A 1 267 ? -5.768 3.109 19.370 1.00 74.62 267 ILE A N 1
ATOM 2111 C CA . ILE A 1 267 ? -7.179 3.526 19.392 1.00 74.62 267 ILE A CA 1
ATOM 2112 C C . ILE A 1 267 ? -7.398 4.988 18.987 1.00 74.62 267 ILE A C 1
ATOM 2114 O O . ILE A 1 267 ? -8.508 5.342 18.600 1.00 74.62 267 ILE A O 1
ATOM 2118 N N . GLY A 1 268 ? -6.353 5.817 19.062 1.00 67.88 268 GLY A N 1
ATOM 2119 C CA . GLY A 1 268 ? -6.438 7.270 18.977 1.00 67.88 268 GLY A CA 1
ATOM 2120 C C . GLY A 1 268 ? -6.798 7.820 17.582 1.00 67.88 268 GLY A C 1
ATOM 2121 O O . GLY A 1 268 ? -7.772 7.381 16.974 1.00 67.88 268 GLY A O 1
ATOM 2122 N N . PRO A 1 269 ? -6.051 8.797 17.031 1.00 57.53 269 PRO A N 1
ATOM 2123 C CA . PRO A 1 269 ? -6.570 9.713 16.007 1.00 57.53 269 PRO A CA 1
ATOM 2124 C C . PRO A 1 269 ? -7.120 9.115 14.714 1.00 57.53 269 PRO A C 1
ATOM 2126 O O . PRO A 1 269 ? -7.857 9.784 14.003 1.00 57.53 269 PRO A O 1
ATOM 2129 N N . GLY A 1 270 ? -6.734 7.884 14.378 1.00 63.44 270 GLY A N 1
ATOM 2130 C CA . GLY A 1 270 ? -7.145 7.238 13.134 1.00 63.44 270 GLY A CA 1
ATOM 2131 C C . GLY A 1 270 ? -8.377 6.347 13.263 1.00 63.44 270 GLY A C 1
ATOM 2132 O O . GLY A 1 270 ? -9.172 6.303 12.334 1.00 63.44 270 GLY A O 1
ATOM 2133 N N . THR A 1 271 ? -8.534 5.622 14.371 1.00 72.38 271 THR A N 1
ATOM 2134 C CA . THR A 1 271 ? -9.589 4.603 14.535 1.00 72.38 271 THR A CA 1
ATOM 2135 C C . THR A 1 271 ? -10.888 5.182 15.044 1.00 72.38 271 THR A C 1
ATOM 2137 O O . THR A 1 271 ? -11.926 4.894 14.465 1.00 72.38 271 THR A O 1
ATOM 2140 N N . LEU A 1 272 ? -10.850 5.986 16.109 1.00 72.88 272 LEU A N 1
ATOM 2141 C CA . LEU A 1 272 ? -12.071 6.513 16.717 1.00 72.88 272 LEU A CA 1
ATOM 2142 C C . LEU A 1 272 ? -12.850 7.417 15.748 1.00 72.88 272 LEU A C 1
ATOM 2144 O O . LEU A 1 272 ? -13.995 7.076 15.450 1.00 72.88 272 LEU A O 1
ATOM 2148 N N . PRO A 1 273 ? -12.253 8.478 15.162 1.00 69.12 273 PRO A N 1
ATOM 2149 C CA . PRO A 1 273 ? -12.959 9.325 14.197 1.00 69.12 273 PRO A CA 1
ATOM 2150 C C . PRO A 1 273 ? -13.487 8.537 12.998 1.00 69.12 273 PRO A C 1
ATOM 2152 O O . PRO A 1 273 ? -14.620 8.733 12.576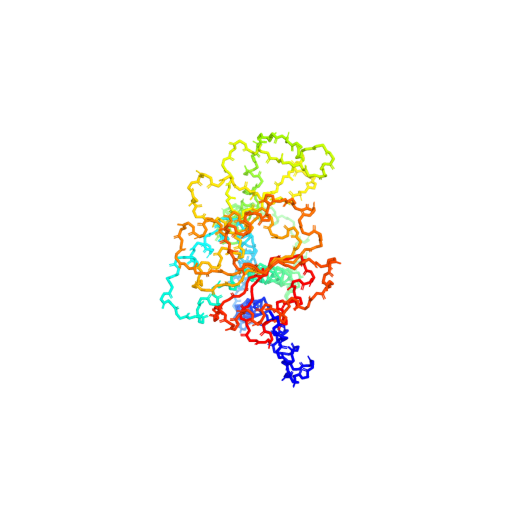 1.00 69.12 273 PRO A O 1
ATOM 2155 N N . TYR A 1 274 ? -12.700 7.576 12.504 1.00 74.12 274 TYR A N 1
ATOM 2156 C CA . TYR A 1 274 ? -13.107 6.706 11.405 1.00 74.12 274 TYR A CA 1
ATOM 2157 C C . TYR A 1 274 ? -14.346 5.876 11.731 1.00 74.12 274 TYR A C 1
ATOM 2159 O O . TYR A 1 274 ? -15.260 5.772 10.916 1.00 74.12 274 TYR A O 1
ATOM 2167 N N . LEU A 1 275 ? -14.378 5.259 12.913 1.00 77.38 275 LEU A N 1
ATOM 2168 C CA . LEU A 1 275 ? -15.504 4.430 13.318 1.00 77.38 275 LEU A CA 1
ATOM 2169 C C . LEU A 1 275 ? -16.754 5.275 13.578 1.00 77.38 275 LEU A C 1
ATOM 2171 O O . LEU A 1 275 ? -17.846 4.838 13.220 1.00 77.38 275 LEU A O 1
ATOM 2175 N N . PHE A 1 276 ? -16.609 6.496 14.105 1.00 75.38 276 PHE A N 1
ATOM 2176 C CA . PHE A 1 276 ? -17.717 7.452 14.206 1.00 75.38 276 PHE A CA 1
ATOM 2177 C C . PHE A 1 276 ? -18.263 7.846 12.827 1.00 75.38 276 PHE A C 1
ATOM 2179 O O . PHE A 1 276 ? -19.467 7.732 12.589 1.00 75.38 276 PHE A O 1
ATOM 2186 N N . ALA A 1 277 ? -17.387 8.226 11.892 1.00 70.19 277 ALA A N 1
ATOM 2187 C CA . ALA A 1 277 ? -17.774 8.556 10.520 1.00 70.19 277 ALA A CA 1
ATOM 2188 C C . ALA A 1 277 ? -18.468 7.371 9.827 1.00 70.19 277 ALA A C 1
ATOM 2190 O O . ALA A 1 277 ? -19.487 7.539 9.149 1.00 70.19 277 ALA A O 1
ATOM 2191 N N . ARG A 1 278 ? -17.965 6.151 10.052 1.00 73.69 278 ARG A N 1
ATOM 2192 C CA . ARG A 1 278 ? -18.565 4.914 9.544 1.00 73.69 278 ARG A CA 1
ATOM 2193 C C . ARG A 1 278 ? -19.949 4.661 10.139 1.00 73.69 278 ARG A C 1
ATOM 2195 O O . ARG A 1 278 ? -20.856 4.364 9.371 1.00 73.69 278 ARG A O 1
ATOM 2202 N N . LYS A 1 279 ? -20.121 4.785 11.461 1.00 74.38 279 LYS A N 1
ATOM 2203 C CA . LYS A 1 279 ? -21.414 4.593 12.148 1.00 74.38 279 LYS A CA 1
ATOM 2204 C C . LYS A 1 279 ? -22.479 5.565 11.632 1.00 74.38 279 LYS A C 1
ATOM 2206 O O . LYS A 1 279 ? -23.636 5.186 11.515 1.00 74.38 279 LYS A O 1
ATOM 2211 N N . SER A 1 280 ? -22.074 6.789 11.289 1.00 67.25 280 SER A N 1
ATOM 2212 C CA . SER A 1 280 ? -22.955 7.806 10.702 1.00 67.25 280 SER A CA 1
ATOM 2213 C C . SER A 1 280 ? -23.327 7.511 9.238 1.00 67.25 280 SER A C 1
ATOM 2215 O O . SER A 1 280 ? -24.449 7.766 8.813 1.00 67.25 280 SER A O 1
ATOM 2217 N N . THR A 1 281 ? -22.404 6.932 8.460 1.00 63.50 281 THR A N 1
ATOM 2218 C CA . THR A 1 281 ? -22.563 6.762 7.000 1.00 63.50 281 THR A CA 1
ATOM 2219 C C . THR A 1 281 ? -23.077 5.375 6.586 1.00 63.50 281 TH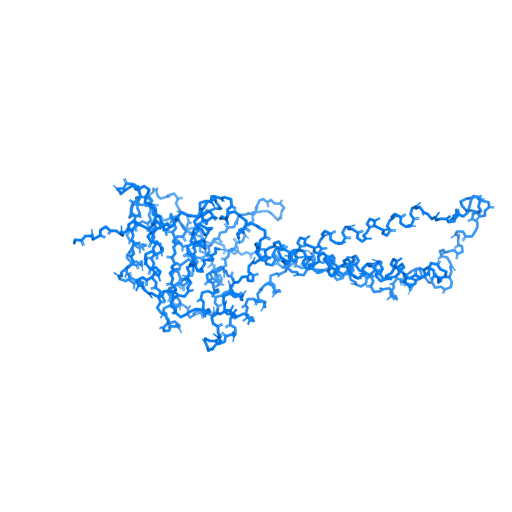R A C 1
ATOM 2221 O O . THR A 1 281 ? -23.636 5.226 5.502 1.00 63.50 281 THR A O 1
ATOM 2224 N N . SER A 1 282 ? -22.870 4.339 7.403 1.00 63.72 282 SER A N 1
ATOM 2225 C CA . SER A 1 282 ? -23.083 2.937 7.022 1.00 63.72 282 SER A CA 1
ATOM 2226 C C . SER A 1 282 ? -23.855 2.158 8.088 1.00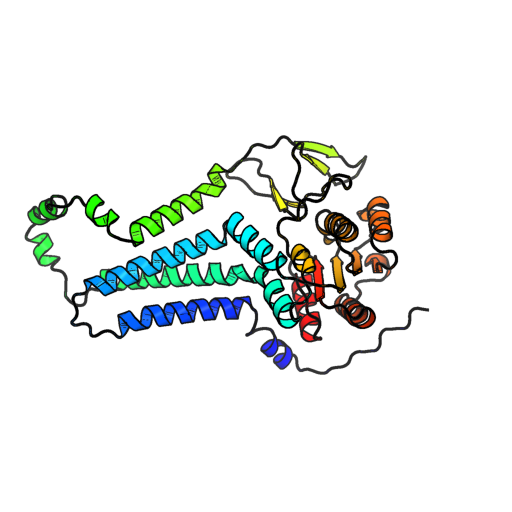 63.72 282 SER A C 1
ATOM 2228 O O . SER A 1 282 ? -23.493 2.174 9.260 1.00 63.72 282 SER A O 1
ATOM 2230 N N . SER A 1 283 ? -24.855 1.376 7.667 1.00 60.41 283 SER A N 1
ATOM 2231 C CA . SER A 1 283 ? -25.662 0.475 8.516 1.00 60.41 283 SER A CA 1
ATOM 2232 C C . SER A 1 283 ? -24.951 -0.831 8.917 1.00 60.41 283 SER A C 1
ATOM 2234 O O . SER A 1 283 ? -25.558 -1.752 9.456 1.00 60.41 283 SER A O 1
ATOM 2236 N N . THR A 1 284 ? -23.653 -0.940 8.643 1.00 68.00 284 THR A N 1
ATOM 2237 C CA . THR A 1 284 ? -22.822 -2.107 8.974 1.00 68.00 284 THR A CA 1
ATOM 2238 C C . THR A 1 284 ? -22.416 -2.139 10.441 1.00 68.00 284 THR A C 1
ATOM 2240 O O . THR A 1 284 ? -21.879 -1.146 10.937 1.00 68.00 284 THR A O 1
ATOM 2243 N N . SER A 1 285 ? -22.564 -3.290 11.100 1.00 79.50 285 SER A N 1
ATOM 2244 C CA . SER A 1 285 ? -22.121 -3.440 12.487 1.00 79.50 285 SER A CA 1
ATOM 2245 C C . SER A 1 285 ? -20.607 -3.655 12.579 1.00 79.50 285 SER A C 1
ATOM 2247 O O . SER A 1 285 ? -19.961 -4.227 11.694 1.00 79.50 285 SER A O 1
ATOM 2249 N N . PHE A 1 286 ? -20.027 -3.164 13.665 1.00 87.19 286 PHE A N 1
ATOM 2250 C CA . PHE A 1 286 ? -18.645 -3.419 14.029 1.00 87.19 286 PHE A CA 1
ATOM 2251 C C . PHE A 1 286 ? -18.559 -3.633 15.536 1.00 87.19 286 PHE A C 1
ATOM 2253 O O . PHE A 1 286 ? -19.414 -3.150 16.277 1.00 87.19 286 PHE A O 1
ATOM 2260 N N . ARG A 1 287 ? -17.516 -4.338 15.972 1.00 89.06 287 ARG A N 1
ATOM 2261 C CA . ARG A 1 287 ? -17.207 -4.544 17.390 1.00 89.06 287 ARG A CA 1
ATOM 2262 C C . ARG A 1 287 ? -15.777 -4.136 17.684 1.00 89.06 287 ARG A C 1
ATOM 2264 O O . ARG A 1 287 ? -14.871 -4.445 16.900 1.00 89.06 287 ARG A O 1
ATOM 2271 N N . LEU A 1 288 ? -15.574 -3.426 18.789 1.00 89.75 288 LEU A N 1
ATOM 2272 C CA . LEU A 1 288 ? -14.263 -2.916 19.176 1.00 89.75 288 LEU A CA 1
ATOM 2273 C C . LEU A 1 288 ? -13.663 -3.738 20.322 1.00 89.75 288 LEU A C 1
ATOM 2275 O O . LEU A 1 288 ? -14.257 -3.890 21.384 1.00 89.75 288 LEU A O 1
ATOM 2279 N N . LEU A 1 289 ? -12.434 -4.209 20.118 1.00 89.25 289 LEU A N 1
ATOM 2280 C CA . LEU A 1 289 ? -11.578 -4.748 21.169 1.00 89.25 289 LEU A CA 1
ATOM 2281 C C . LEU A 1 289 ? -10.389 -3.817 21.362 1.00 89.25 289 LEU A C 1
ATOM 2283 O O . LEU A 1 289 ? -9.558 -3.658 20.464 1.00 89.25 289 LEU A O 1
ATOM 2287 N N . TRP A 1 290 ? -10.297 -3.217 22.541 1.00 88.00 290 TRP A N 1
ATOM 2288 C CA . TRP A 1 290 ? -9.211 -2.318 22.899 1.00 88.00 290 TRP A CA 1
ATOM 2289 C C . TRP A 1 290 ? -8.416 -2.869 24.072 1.00 88.00 290 TRP A C 1
ATOM 2291 O O . TRP A 1 290 ? -8.973 -3.234 25.099 1.00 88.00 290 TRP A O 1
ATOM 2301 N N . SER A 1 291 ? -7.093 -2.911 23.936 1.00 86.88 291 SER A N 1
ATOM 2302 C CA . SER A 1 291 ? -6.206 -3.326 25.021 1.00 86.88 291 SER A CA 1
ATOM 2303 C C . SER A 1 291 ? -5.101 -2.312 25.261 1.00 86.88 291 SER A C 1
ATOM 2305 O O . SER A 1 291 ? -4.275 -2.054 24.388 1.00 86.88 291 SER A O 1
ATOM 2307 N N . ALA A 1 292 ? -5.064 -1.728 26.453 1.00 83.94 292 ALA A N 1
ATOM 2308 C CA . ALA A 1 292 ? -4.070 -0.730 26.828 1.00 83.94 292 ALA A CA 1
ATOM 2309 C C . ALA A 1 292 ? -3.690 -0.867 28.309 1.00 83.94 292 ALA A C 1
ATOM 2311 O O . ALA A 1 292 ? -4.480 -1.377 29.098 1.00 83.94 292 ALA A O 1
ATOM 2312 N N . PRO A 1 293 ? -2.476 -0.461 28.716 1.00 79.94 293 PRO A N 1
ATOM 2313 C CA . PRO A 1 293 ? -2.137 -0.354 30.132 1.00 79.94 293 PRO A CA 1
ATOM 2314 C C . PRO A 1 293 ? -2.769 0.908 30.722 1.00 79.94 293 PRO A C 1
ATOM 2316 O O . PRO A 1 293 ? -2.622 1.974 30.120 1.00 79.94 293 PRO A O 1
ATOM 2319 N N . SER A 1 294 ? -3.415 0.803 31.889 1.00 77.38 294 SER A N 1
ATOM 2320 C CA . SER A 1 294 ? -4.027 1.940 32.599 1.00 77.38 294 SER A CA 1
ATOM 2321 C C . SER A 1 294 ? -4.865 2.810 31.659 1.00 77.38 294 SER A C 1
ATOM 2323 O O . SER A 1 294 ? -4.601 4.004 31.506 1.00 77.38 294 SER A O 1
ATOM 2325 N N . SER A 1 295 ? -5.808 2.182 30.953 1.00 72.00 295 SER A N 1
ATOM 2326 C CA . SER A 1 295 ? -6.491 2.760 29.785 1.00 72.00 295 SER A CA 1
ATOM 2327 C C . SER A 1 295 ? -7.200 4.078 30.124 1.00 72.00 295 SER A C 1
ATOM 2329 O O . SER A 1 295 ? -7.023 5.071 29.417 1.00 72.00 295 SER A O 1
ATOM 2331 N N . GLN A 1 296 ? -7.901 4.125 31.258 1.00 71.06 296 GLN A N 1
ATOM 2332 C CA . GLN A 1 296 ? -8.609 5.313 31.736 1.00 71.06 296 GLN A CA 1
ATOM 2333 C C . GLN A 1 296 ? -7.657 6.435 32.187 1.00 71.06 296 GLN A C 1
ATOM 2335 O O . GLN A 1 296 ? -7.898 7.604 31.895 1.00 71.06 296 GLN A O 1
ATOM 2340 N N . HIS A 1 297 ? -6.551 6.094 32.855 1.00 73.94 297 HIS A N 1
ATOM 2341 C CA . HIS A 1 297 ? -5.578 7.077 33.348 1.00 73.94 297 HIS A CA 1
ATOM 2342 C C . HIS A 1 297 ? -4.733 7.685 32.217 1.00 73.94 297 HIS A C 1
ATOM 2344 O O . HIS A 1 297 ? -4.497 8.888 32.196 1.00 73.94 297 HIS A O 1
ATOM 2350 N N . ASN A 1 298 ? -4.297 6.863 31.256 1.00 73.06 298 ASN A N 1
ATOM 2351 C CA . ASN A 1 298 ? -3.379 7.284 30.195 1.00 73.06 298 ASN A CA 1
ATOM 2352 C C . ASN A 1 298 ? -4.070 8.017 29.038 1.00 73.06 298 ASN A C 1
ATOM 2354 O O . ASN A 1 298 ? -3.462 8.891 28.424 1.00 73.06 298 ASN A O 1
ATOM 2358 N N . PHE A 1 299 ? -5.312 7.647 28.713 1.00 69.81 299 PHE A N 1
ATOM 2359 C CA . PHE A 1 299 ? -6.058 8.238 27.593 1.00 69.81 299 PHE A CA 1
ATOM 2360 C C . PHE A 1 299 ? -7.164 9.198 28.046 1.00 69.81 299 PHE A C 1
ATOM 2362 O O . PHE A 1 299 ? -7.689 9.948 27.224 1.00 69.81 299 PHE A O 1
ATOM 2369 N N . GLY A 1 300 ? -7.469 9.225 29.347 1.00 70.94 300 GLY A N 1
ATOM 2370 C CA . GLY A 1 300 ? -8.502 10.066 29.942 1.00 70.94 300 GLY A CA 1
ATOM 2371 C C . GLY A 1 300 ? -9.919 9.514 29.757 1.00 70.94 300 GLY A C 1
ATOM 2372 O O . GLY A 1 300 ? -10.186 8.696 28.875 1.00 70.94 300 GLY A O 1
ATOM 2373 N N . GLY A 1 301 ? -10.850 10.009 30.582 1.00 73.38 301 GLY A N 1
ATOM 2374 C CA . GLY A 1 301 ? -12.267 9.619 30.536 1.00 73.38 301 GLY A CA 1
ATOM 2375 C C . GLY A 1 301 ? -12.941 9.933 29.200 1.00 73.38 301 GLY A C 1
ATOM 2376 O O . GLY A 1 301 ? -13.699 9.119 28.698 1.00 73.38 301 GLY A O 1
ATOM 2377 N N . VAL A 1 302 ? -12.563 11.035 28.542 1.00 72.94 302 VAL A N 1
ATOM 2378 C CA . VAL A 1 302 ? -13.166 11.459 27.264 1.00 72.94 302 VAL A CA 1
ATOM 2379 C C . VAL A 1 302 ? -13.030 10.395 26.169 1.00 72.94 302 VAL A C 1
ATOM 2381 O O . VAL A 1 302 ? -13.974 10.148 25.424 1.00 72.94 302 VAL A O 1
ATOM 2384 N N . VAL A 1 303 ? -11.867 9.745 26.066 1.00 74.19 303 VAL A N 1
ATOM 2385 C CA . VAL A 1 303 ? -11.641 8.684 25.069 1.00 74.19 303 VAL A CA 1
ATOM 2386 C C . VAL A 1 303 ? -12.437 7.433 25.432 1.00 74.19 303 VAL A C 1
ATOM 2388 O O . VAL A 1 303 ? -12.993 6.783 24.551 1.00 74.19 303 VAL A O 1
ATOM 2391 N N . TYR A 1 304 ? -12.519 7.111 26.722 1.00 77.31 304 TYR A N 1
ATOM 2392 C CA . TYR A 1 304 ? -13.305 5.986 27.219 1.00 77.31 304 TYR A CA 1
ATOM 2393 C C . TYR A 1 304 ? -14.803 6.173 26.927 1.00 77.31 304 TYR A C 1
ATOM 2395 O O . TYR A 1 304 ? -15.443 5.280 26.372 1.00 77.31 304 TYR A O 1
ATOM 2403 N N . ASP A 1 305 ? -15.333 7.364 27.207 1.00 81.62 305 ASP A N 1
ATOM 2404 C CA . ASP A 1 305 ? -16.726 7.727 26.944 1.00 81.62 305 ASP A CA 1
ATOM 2405 C C . ASP A 1 305 ? -17.029 7.681 25.445 1.00 81.62 305 ASP A C 1
ATOM 2407 O O . ASP A 1 305 ? -18.047 7.131 25.034 1.00 81.62 305 ASP A O 1
ATOM 2411 N N . GLN A 1 306 ? -16.114 8.176 24.605 1.00 79.69 306 GLN A N 1
ATOM 2412 C CA . GLN A 1 306 ? -16.231 8.075 23.150 1.00 79.69 306 GLN A CA 1
ATOM 2413 C C . GLN A 1 306 ? -16.262 6.623 22.664 1.00 79.69 306 GLN A C 1
ATOM 2415 O O . GLN A 1 306 ? -17.045 6.293 21.777 1.00 79.69 306 GLN A O 1
ATOM 2420 N N . VAL A 1 307 ? -15.443 5.739 23.239 1.00 83.50 307 VAL A N 1
ATOM 2421 C CA . VAL A 1 307 ? -15.465 4.309 22.903 1.00 83.50 307 VAL A CA 1
ATOM 2422 C C . VAL A 1 307 ? -16.813 3.682 23.252 1.00 83.50 307 VAL A C 1
ATOM 2424 O O . VAL A 1 307 ? -17.386 2.985 22.418 1.00 83.50 307 VAL A O 1
ATOM 2427 N N . MET A 1 308 ? -17.336 3.965 24.443 1.00 84.12 308 MET A N 1
ATOM 2428 C CA . MET A 1 308 ? -18.616 3.421 24.905 1.00 84.12 308 MET A CA 1
ATOM 2429 C C . MET A 1 308 ? -19.809 3.993 24.126 1.00 84.12 308 MET A C 1
ATOM 2431 O O . MET A 1 308 ? -20.745 3.268 23.794 1.00 84.12 308 MET A O 1
ATOM 2435 N N . GLN A 1 309 ? -19.759 5.275 23.750 1.00 84.56 309 GLN A N 1
ATOM 2436 C CA . GLN A 1 309 ? -20.738 5.897 22.847 1.00 84.56 309 GLN A CA 1
ATOM 2437 C C . GLN A 1 309 ? -20.706 5.271 21.444 1.00 84.56 309 GLN A C 1
ATOM 2439 O O . GLN A 1 309 ? -21.733 5.150 20.760 1.00 84.56 309 GLN A O 1
ATOM 2444 N N . LEU A 1 310 ? -19.515 4.885 20.989 1.00 81.75 310 LEU A N 1
ATOM 2445 C CA . LEU A 1 310 ? -19.311 4.282 19.685 1.00 81.75 310 LEU A CA 1
ATOM 2446 C C . LEU A 1 310 ? -19.838 2.837 19.645 1.00 81.75 310 LEU A C 1
ATOM 2448 O O . LEU A 1 310 ? -20.634 2.518 18.757 1.00 81.75 310 LEU A O 1
ATOM 2452 N N . ASP A 1 311 ? -19.447 2.003 20.608 1.00 84.56 311 ASP A N 1
ATOM 2453 C CA . ASP A 1 311 ? -19.866 0.605 20.760 1.00 84.56 311 ASP A CA 1
ATOM 2454 C C . ASP A 1 311 ? -20.103 0.290 22.246 1.00 84.56 311 ASP A C 1
ATOM 2456 O O . ASP A 1 311 ? -19.164 0.150 23.028 1.00 84.56 311 ASP A O 1
ATOM 2460 N N . ASN A 1 312 ? -21.377 0.143 22.623 1.00 83.38 312 ASN A N 1
ATOM 2461 C CA . ASN A 1 312 ? -21.788 -0.121 24.006 1.00 83.38 312 ASN A CA 1
ATOM 2462 C C . ASN A 1 312 ? -21.357 -1.511 24.517 1.00 83.38 312 ASN A C 1
ATOM 2464 O O . ASN A 1 312 ? -21.398 -1.768 25.713 1.00 83.38 312 ASN A O 1
ATOM 2468 N N . GLY A 1 313 ? -20.961 -2.432 23.633 1.00 83.44 313 GLY A N 1
ATOM 2469 C CA . GLY A 1 313 ? -20.372 -3.707 24.049 1.00 83.44 313 GLY A CA 1
ATOM 2470 C C . GLY A 1 313 ? -18.922 -3.859 23.610 1.00 83.44 313 GLY A C 1
ATOM 2471 O O . GLY A 1 313 ? -18.465 -4.986 23.418 1.00 83.44 313 GLY A O 1
ATOM 2472 N N . ALA A 1 314 ? -18.206 -2.742 23.456 1.00 86.31 314 ALA A N 1
ATOM 2473 C CA . ALA A 1 314 ? -16.769 -2.762 23.255 1.00 86.31 314 ALA A CA 1
ATOM 2474 C C . ALA A 1 314 ? -16.080 -3.467 24.432 1.00 86.31 314 ALA A C 1
ATOM 2476 O O . ALA A 1 314 ? -16.341 -3.173 25.600 1.00 86.31 314 ALA A O 1
ATOM 2477 N N . ILE A 1 315 ? -15.147 -4.370 24.129 1.00 87.88 315 ILE A N 1
ATOM 2478 C CA . ILE A 1 315 ? -14.343 -5.033 25.155 1.00 87.88 315 ILE A CA 1
ATOM 2479 C C . ILE A 1 315 ? -13.077 -4.209 25.377 1.00 87.88 315 ILE A C 1
ATOM 2481 O O . ILE A 1 315 ? -12.198 -4.154 24.513 1.00 87.88 315 ILE A O 1
ATOM 2485 N N . ILE A 1 316 ? -12.972 -3.584 26.549 1.00 87.44 316 ILE A N 1
ATOM 2486 C CA . ILE A 1 316 ? -11.775 -2.860 26.982 1.00 87.44 316 ILE A CA 1
ATOM 2487 C C . ILE A 1 316 ? -11.006 -3.728 27.978 1.00 87.44 316 ILE A C 1
ATOM 2489 O O . ILE A 1 316 ? -11.539 -4.139 29.003 1.00 87.44 316 ILE A O 1
ATOM 2493 N N . ILE A 1 317 ? -9.738 -4.005 27.677 1.00 86.06 317 ILE A N 1
ATOM 2494 C CA . ILE A 1 317 ? -8.832 -4.770 28.536 1.00 86.06 317 ILE A CA 1
ATOM 2495 C C . ILE A 1 317 ? -7.767 -3.838 29.092 1.00 86.06 317 ILE A C 1
ATOM 2497 O O . ILE A 1 317 ? -6.900 -3.365 28.344 1.00 86.06 317 ILE A O 1
ATOM 2501 N N . ASP A 1 318 ? -7.770 -3.657 30.411 1.00 84.00 318 ASP A N 1
ATOM 2502 C CA . ASP A 1 318 ? -6.637 -3.052 31.095 1.00 84.00 318 ASP A CA 1
ATOM 2503 C C . ASP A 1 318 ? -5.539 -4.093 31.342 1.00 84.00 318 ASP A C 1
ATOM 2505 O O . ASP A 1 318 ? -5.664 -5.008 32.157 1.00 84.00 318 ASP A O 1
ATOM 2509 N N . THR A 1 319 ? -4.430 -3.954 30.616 1.00 83.69 319 THR A N 1
ATOM 2510 C CA . THR A 1 319 ? -3.295 -4.888 30.732 1.00 83.69 319 THR A CA 1
ATOM 2511 C C . THR A 1 319 ? -2.531 -4.777 32.051 1.00 83.69 319 THR A C 1
ATOM 2513 O O . THR A 1 319 ? -1.733 -5.667 32.345 1.00 83.69 319 THR A O 1
ATOM 2516 N N . LYS A 1 320 ? -2.740 -3.711 32.838 1.00 80.88 320 LYS A N 1
ATOM 2517 C CA . LYS A 1 320 ? -2.119 -3.548 34.159 1.00 80.88 320 LYS A CA 1
ATOM 2518 C C . LYS A 1 320 ? -2.921 -4.254 35.254 1.00 80.88 320 LYS A C 1
ATOM 2520 O O . LYS A 1 320 ? -2.316 -4.757 36.191 1.00 80.88 320 LYS A O 1
ATOM 2525 N N . GLU A 1 321 ? -4.243 -4.314 35.112 1.00 79.00 321 GLU A N 1
ATOM 2526 C CA . GLU A 1 321 ? -5.135 -4.972 36.077 1.00 79.00 321 GLU A CA 1
ATOM 2527 C C . GLU A 1 321 ? -5.284 -6.469 35.792 1.00 79.00 321 GLU A C 1
ATOM 2529 O O . GLU A 1 321 ? -5.157 -7.292 36.693 1.00 79.00 321 GLU A O 1
ATOM 2534 N N . VAL A 1 322 ? -5.514 -6.831 34.526 1.00 73.62 322 VAL A N 1
ATOM 2535 C CA . VAL A 1 322 ? -5.825 -8.214 34.116 1.00 73.62 322 VAL A CA 1
ATOM 2536 C C . VAL A 1 322 ? -4.577 -8.965 33.625 1.00 73.62 322 VAL A C 1
ATOM 2538 O O . VAL A 1 322 ? -4.578 -10.186 33.494 1.00 73.62 322 VAL A O 1
ATOM 2541 N N . GLY A 1 323 ? -3.478 -8.250 33.368 1.00 71.88 323 GLY A N 1
ATOM 2542 C CA . GLY A 1 323 ? -2.276 -8.797 32.741 1.00 71.88 323 GLY A CA 1
ATOM 2543 C C . GLY A 1 323 ? -2.361 -8.842 31.209 1.00 71.88 323 GLY A C 1
ATOM 2544 O O . GLY A 1 323 ? -3.331 -8.406 30.580 1.00 71.88 323 GLY A O 1
ATOM 2545 N N . ARG A 1 324 ? -1.301 -9.338 30.555 1.00 67.12 324 ARG A N 1
ATOM 2546 C CA . ARG A 1 324 ? -1.278 -9.495 29.090 1.00 67.12 324 ARG A CA 1
ATOM 2547 C C . ARG A 1 324 ? -2.121 -10.700 28.677 1.00 67.12 324 ARG A C 1
ATOM 2549 O O . ARG A 1 324 ? -1.611 -11.812 28.581 1.00 67.12 324 ARG A O 1
ATOM 2556 N N . ASN A 1 325 ? -3.392 -10.447 28.393 1.00 67.62 325 ASN A N 1
ATOM 2557 C CA . ASN A 1 325 ? -4.301 -11.450 27.849 1.00 67.62 325 ASN A CA 1
ATOM 2558 C C . ASN A 1 325 ? -3.944 -11.835 26.410 1.00 67.62 325 ASN A C 1
ATOM 2560 O O . ASN A 1 325 ? -3.408 -11.031 25.638 1.00 67.62 325 ASN A O 1
ATOM 2564 N N . ASP A 1 326 ? -4.300 -13.063 26.030 1.00 76.25 326 ASP A N 1
ATOM 2565 C CA . ASP A 1 326 ? -4.183 -13.530 24.652 1.00 76.25 326 ASP A CA 1
ATOM 2566 C C . ASP A 1 326 ? -5.247 -12.864 23.760 1.00 76.25 326 ASP A C 1
ATOM 2568 O O . ASP A 1 326 ? -6.330 -13.397 23.499 1.00 76.25 326 ASP A O 1
ATOM 2572 N N . LEU A 1 327 ? -4.904 -11.667 23.278 1.00 79.50 327 LEU A N 1
ATOM 2573 C CA . LEU A 1 327 ? -5.690 -10.869 22.337 1.00 79.50 327 LEU A CA 1
ATOM 2574 C C . LEU A 1 327 ? -6.119 -11.652 21.092 1.00 79.50 327 LEU A C 1
ATOM 2576 O O . LEU A 1 327 ? -7.183 -11.383 20.541 1.00 79.50 327 LEU A O 1
ATOM 2580 N N . VAL A 1 328 ? -5.311 -12.616 20.644 1.00 82.12 328 VAL A N 1
ATOM 2581 C CA . VAL A 1 328 ? -5.610 -13.438 19.465 1.00 82.12 328 VAL A CA 1
ATOM 2582 C C . VAL A 1 328 ? -6.777 -14.366 19.765 1.00 82.12 328 VAL A C 1
ATOM 2584 O O . VAL A 1 328 ? -7.677 -14.528 18.942 1.00 82.12 328 VAL A O 1
ATOM 2587 N N . THR A 1 329 ? -6.770 -15.009 20.929 1.00 84.19 329 THR A N 1
ATOM 2588 C CA . THR A 1 329 ? -7.842 -15.932 21.309 1.00 84.19 329 THR A CA 1
ATOM 2589 C C . THR A 1 329 ? -9.148 -15.194 21.557 1.00 84.19 329 THR A C 1
ATOM 2591 O O . THR A 1 329 ? -10.177 -15.636 21.049 1.00 84.19 329 THR A O 1
ATOM 2594 N N . LEU A 1 330 ? -9.104 -14.030 22.206 1.00 85.62 330 LEU A N 1
ATOM 2595 C CA . LEU A 1 330 ? -10.300 -13.214 22.394 1.00 85.62 330 LEU A CA 1
ATOM 2596 C C . LEU A 1 330 ? -10.856 -12.672 21.068 1.00 85.62 330 LEU A C 1
ATOM 2598 O O . LEU A 1 330 ? -12.049 -12.794 20.816 1.00 85.62 330 LEU A O 1
ATOM 2602 N N . ALA A 1 331 ? -10.002 -12.142 20.187 1.00 86.25 331 ALA A N 1
ATOM 2603 C CA . ALA A 1 331 ? -10.438 -11.673 18.872 1.00 86.25 331 ALA A CA 1
ATOM 2604 C C . ALA A 1 331 ? -11.036 -12.804 18.021 1.00 86.25 331 ALA A C 1
ATOM 2606 O O . ALA A 1 331 ? -12.011 -12.586 17.311 1.00 86.25 331 ALA A O 1
ATOM 2607 N N . CYS A 1 332 ? -10.489 -14.021 18.116 1.00 85.25 332 CYS A N 1
ATOM 2608 C CA . CYS A 1 332 ? -11.040 -15.198 17.444 1.00 85.25 332 CYS A CA 1
ATOM 2609 C C . CYS A 1 332 ? -12.406 -15.604 18.015 1.00 85.25 332 CYS A C 1
ATOM 2611 O O . CYS A 1 332 ? -13.301 -15.962 17.254 1.00 85.25 332 CYS A O 1
ATOM 2613 N N . TRP A 1 333 ? -12.567 -15.546 19.341 1.00 87.88 333 TRP A N 1
ATOM 2614 C CA . TRP A 1 333 ? -13.842 -15.821 19.998 1.00 87.88 333 TRP A CA 1
ATOM 2615 C C . TRP A 1 333 ? -14.911 -14.820 19.552 1.00 87.88 333 TRP A C 1
ATOM 2617 O O . TRP A 1 333 ? -15.924 -15.241 19.003 1.00 87.88 333 TRP A O 1
ATOM 2627 N N . MET A 1 334 ? -14.626 -13.518 19.642 1.00 86.75 334 MET A N 1
ATOM 2628 C CA . MET A 1 334 ? -15.538 -12.473 19.166 1.00 86.75 334 MET A CA 1
ATOM 2629 C C . MET A 1 334 ? -15.862 -12.620 17.674 1.00 86.75 334 MET A C 1
ATOM 2631 O O . MET A 1 334 ? -17.000 -12.425 17.270 1.00 86.75 334 MET A O 1
ATOM 2635 N N . ALA A 1 335 ? -14.878 -12.980 16.838 1.00 86.62 335 ALA A N 1
ATOM 2636 C CA . ALA A 1 335 ? -15.094 -13.155 15.398 1.00 86.62 335 ALA A CA 1
ATOM 2637 C C . ALA A 1 335 ? -16.084 -14.267 15.075 1.00 86.62 335 ALA A C 1
ATOM 2639 O O . ALA A 1 335 ? -16.807 -14.165 14.087 1.00 86.62 335 ALA A O 1
ATOM 2640 N N . LYS A 1 336 ? -16.123 -15.313 15.900 1.00 86.81 336 LYS A N 1
ATOM 2641 C CA . LYS A 1 336 ? -17.082 -16.407 15.750 1.00 86.81 336 LYS A CA 1
ATOM 2642 C C . LYS A 1 336 ? -18.439 -16.054 16.340 1.00 86.81 336 LYS A C 1
ATOM 2644 O O . LYS A 1 336 ? -19.439 -16.307 15.681 1.00 86.81 336 LYS A O 1
ATOM 2649 N N . ASP A 1 337 ? -18.450 -15.474 17.536 1.00 88.12 337 ASP A N 1
ATOM 2650 C CA . ASP A 1 337 ? -19.668 -15.087 18.253 1.00 88.12 337 ASP A CA 1
ATOM 2651 C C . ASP A 1 337 ? -20.513 -14.106 17.425 1.00 88.12 337 ASP A C 1
ATOM 2653 O O . ASP A 1 337 ? -21.690 -14.331 17.167 1.00 88.12 337 ASP A O 1
ATOM 2657 N N . GLU A 1 338 ? -19.857 -13.091 16.863 1.00 84.81 338 GLU A N 1
ATOM 2658 C CA . GLU A 1 338 ? -20.488 -12.034 16.064 1.00 84.81 338 GLU A CA 1
ATOM 2659 C C . GLU A 1 338 ? -20.551 -12.369 14.562 1.00 84.81 338 GLU A C 1
ATOM 2661 O O . GLU A 1 338 ? -20.944 -11.532 13.750 1.00 84.81 338 GLU A O 1
ATOM 2666 N N . SER A 1 339 ? -20.121 -13.575 14.158 1.00 85.94 339 SER A N 1
ATOM 2667 C CA . SER A 1 339 ? -20.035 -14.002 12.749 1.00 85.94 339 SER A CA 1
ATOM 2668 C C . SER A 1 339 ? -19.352 -12.967 11.833 1.00 85.94 339 SER A C 1
ATOM 2670 O O . SER A 1 339 ? -19.819 -12.661 10.732 1.00 85.94 339 SER A O 1
ATOM 2672 N N . ALA A 1 340 ? -18.233 -12.402 12.294 1.00 85.94 340 ALA A N 1
ATOM 2673 C CA . ALA A 1 340 ? -17.531 -11.325 11.604 1.00 85.94 340 ALA A CA 1
ATOM 2674 C C . ALA A 1 340 ? -16.884 -11.804 10.290 1.00 85.94 340 ALA A C 1
ATOM 2676 O O . ALA A 1 340 ? -16.219 -12.839 10.234 1.00 85.94 340 ALA A O 1
ATOM 2677 N N . GLU A 1 341 ? -17.008 -11.002 9.227 1.00 87.88 341 GLU A N 1
ATOM 2678 C CA . GLU A 1 341 ? -16.411 -11.298 7.916 1.00 87.88 341 GLU A CA 1
ATOM 2679 C C . GLU A 1 341 ? -14.892 -11.050 7.899 1.00 87.88 341 GLU A C 1
ATOM 2681 O O . GLU A 1 341 ? -14.164 -11.684 7.129 1.00 87.88 341 GLU A O 1
ATOM 2686 N N . ALA A 1 342 ? -14.414 -10.099 8.711 1.00 88.88 342 ALA A N 1
ATOM 2687 C CA . ALA A 1 342 ? -13.013 -9.691 8.759 1.00 88.88 342 ALA A CA 1
ATOM 2688 C C . ALA A 1 342 ? -12.619 -9.052 10.102 1.00 88.88 342 ALA A C 1
ATOM 2690 O O . ALA A 1 342 ? -13.415 -8.367 10.748 1.00 88.88 342 ALA A O 1
ATOM 2691 N N . VAL A 1 343 ? -11.347 -9.210 10.473 1.00 89.31 343 VAL A N 1
ATOM 2692 C CA . VAL A 1 343 ? -10.730 -8.588 11.652 1.00 89.31 343 VAL A CA 1
ATOM 2693 C C . VAL A 1 343 ? -9.659 -7.588 11.211 1.00 89.31 343 VAL A C 1
ATOM 2695 O O . VAL A 1 343 ? -8.768 -7.922 10.436 1.00 89.31 343 VAL A O 1
ATOM 2698 N N . PHE A 1 344 ? -9.705 -6.362 11.721 1.00 87.88 344 PHE A N 1
ATOM 2699 C CA . PHE A 1 344 ? -8.713 -5.318 11.464 1.00 87.88 344 PHE A CA 1
ATOM 2700 C C . PHE A 1 344 ? -7.889 -5.061 12.723 1.00 87.88 344 PHE A C 1
ATOM 2702 O O . PHE A 1 344 ? -8.435 -4.672 13.750 1.00 87.88 344 PHE A O 1
ATOM 2709 N N . VAL A 1 345 ? -6.572 -5.259 12.653 1.00 84.88 345 VAL A N 1
ATOM 2710 C CA . VAL A 1 345 ? -5.661 -5.103 13.793 1.00 84.88 345 VAL A CA 1
ATOM 2711 C C . VAL A 1 345 ? -4.828 -3.833 13.644 1.00 84.88 345 VAL A C 1
ATOM 2713 O O . VAL A 1 345 ? -3.921 -3.754 12.817 1.00 84.88 345 VAL A O 1
ATOM 2716 N N . VAL A 1 346 ? -5.073 -2.862 14.518 1.00 81.50 346 VAL A N 1
ATOM 2717 C CA . VAL A 1 346 ? -4.416 -1.552 14.538 1.00 81.50 346 VAL A CA 1
ATOM 2718 C C . VAL A 1 346 ? -3.438 -1.501 15.717 1.00 81.50 346 VAL A C 1
ATOM 2720 O O . VAL A 1 346 ? -3.792 -1.168 16.848 1.00 81.50 346 VAL A O 1
ATOM 2723 N N . ASN A 1 347 ? -2.187 -1.903 15.470 1.00 68.38 347 ASN A N 1
ATOM 2724 C CA . ASN A 1 347 ? -1.131 -1.995 16.493 1.00 68.38 347 ASN A CA 1
ATOM 2725 C C . ASN A 1 347 ? 0.276 -1.806 15.875 1.00 68.38 347 ASN A C 1
ATOM 2727 O O . ASN A 1 347 ? 0.492 -2.001 14.676 1.00 68.38 347 ASN A O 1
ATOM 2731 N N . GLN A 1 348 ? 1.271 -1.453 16.688 1.00 60.22 348 GLN A N 1
ATOM 2732 C CA . GLN A 1 348 ? 2.692 -1.348 16.353 1.00 60.22 348 GLN A CA 1
ATOM 2733 C C . GLN A 1 348 ? 3.315 -2.671 15.832 1.00 60.22 348 GLN A C 1
ATOM 2735 O O . GLN A 1 348 ? 2.750 -3.767 15.882 1.00 60.22 348 GLN A O 1
ATOM 2740 N N . ARG A 1 349 ? 4.474 -2.540 15.172 1.00 57.91 349 ARG A N 1
ATOM 2741 C CA . ARG A 1 349 ? 4.956 -3.407 14.074 1.00 57.91 349 ARG A CA 1
ATOM 2742 C C . ARG A 1 349 ? 5.212 -4.883 14.377 1.00 57.91 349 ARG A C 1
ATOM 2744 O O . ARG A 1 349 ? 5.087 -5.684 13.454 1.00 57.91 349 ARG A O 1
ATOM 2751 N N . VAL A 1 350 ? 5.551 -5.257 15.606 1.00 58.88 350 VAL A N 1
ATOM 2752 C CA . VAL A 1 350 ? 5.980 -6.638 15.895 1.00 58.88 350 VAL A CA 1
ATOM 2753 C C . VAL A 1 350 ? 4.823 -7.486 16.421 1.00 58.88 350 VAL A C 1
ATOM 2755 O O . VAL A 1 350 ? 4.505 -8.517 15.831 1.00 58.88 350 VAL A O 1
ATOM 2758 N N . VAL A 1 351 ? 4.120 -7.005 17.449 1.00 64.69 351 VAL A N 1
ATOM 2759 C CA . VAL A 1 351 ? 3.018 -7.740 18.093 1.00 64.69 351 VAL A CA 1
ATOM 2760 C C . VAL A 1 351 ? 1.861 -7.973 17.121 1.00 64.69 351 VAL A C 1
ATOM 2762 O O . VAL A 1 351 ? 1.389 -9.100 16.996 1.00 64.69 351 VAL A O 1
ATOM 2765 N N . ALA A 1 352 ? 1.473 -6.961 16.335 1.00 67.56 352 ALA A N 1
ATOM 2766 C CA . ALA A 1 352 ? 0.374 -7.143 15.386 1.00 67.56 352 ALA A CA 1
ATOM 2767 C C . ALA A 1 352 ? 0.699 -8.124 14.251 1.00 67.56 352 ALA A C 1
ATOM 2769 O O . ALA A 1 352 ? -0.203 -8.792 13.771 1.00 67.56 352 ALA A O 1
ATOM 2770 N N . LYS A 1 353 ? 1.962 -8.248 13.809 1.00 68.50 353 LYS A N 1
ATOM 2771 C CA . LYS A 1 353 ? 2.301 -9.222 12.751 1.00 68.50 353 LYS A CA 1
ATOM 2772 C C . LYS A 1 353 ? 2.103 -10.655 13.231 1.00 68.50 353 LYS A C 1
ATOM 2774 O O . LYS A 1 353 ? 1.563 -11.471 12.493 1.00 68.50 353 LYS A O 1
ATOM 2779 N N . ARG A 1 354 ? 2.520 -10.938 14.468 1.00 72.06 354 ARG A N 1
ATOM 2780 C CA . ARG A 1 354 ? 2.298 -12.239 15.095 1.00 72.06 354 ARG A CA 1
ATOM 2781 C C . ARG A 1 354 ? 0.807 -12.484 15.327 1.00 72.06 354 ARG A C 1
ATOM 2783 O O . ARG A 1 354 ? 0.321 -13.535 14.942 1.00 72.06 354 ARG A O 1
ATOM 2790 N N . ALA A 1 355 ? 0.080 -11.497 15.851 1.00 73.62 355 ALA A N 1
ATOM 2791 C CA . ALA A 1 355 ? -1.360 -11.620 16.075 1.00 73.62 355 ALA A CA 1
ATOM 2792 C C . ALA A 1 355 ? -2.143 -11.899 14.779 1.00 73.62 355 ALA A C 1
ATOM 2794 O O . ALA A 1 355 ? -2.963 -12.809 14.746 1.00 73.62 355 ALA A O 1
ATOM 2795 N N . VAL A 1 356 ? -1.840 -11.175 13.695 1.00 77.44 356 VAL A N 1
ATOM 2796 C CA . VAL A 1 356 ? -2.453 -11.390 12.371 1.00 77.44 356 VAL A CA 1
ATOM 2797 C C . VAL A 1 356 ? -2.149 -12.792 11.858 1.00 77.44 356 VAL A C 1
ATOM 2799 O O . VAL A 1 356 ? -3.065 -13.500 11.462 1.00 77.44 356 VAL A O 1
ATOM 2802 N N . TYR A 1 357 ? -0.887 -13.223 11.927 1.00 75.94 357 TYR A N 1
ATOM 2803 C CA . TYR A 1 357 ? -0.492 -14.572 11.521 1.00 75.94 357 TYR A CA 1
ATOM 2804 C C . TYR A 1 357 ? -1.241 -15.654 12.307 1.00 75.94 357 TYR A C 1
ATOM 2806 O O . TYR A 1 357 ? -1.698 -16.650 11.743 1.00 75.94 357 TYR A O 1
ATOM 2814 N N . GLU A 1 358 ? -1.384 -15.470 13.619 1.00 77.75 358 GLU A N 1
ATOM 2815 C CA . GLU A 1 358 ? -2.075 -16.435 14.460 1.00 77.75 358 GLU A CA 1
ATOM 2816 C C . GLU A 1 358 ? -3.589 -16.456 14.190 1.00 77.75 358 GLU A C 1
ATOM 2818 O O . GLU A 1 358 ? -4.157 -17.547 14.115 1.00 77.75 358 GLU A O 1
ATOM 2823 N N . LEU A 1 359 ? -4.227 -15.306 13.952 1.00 80.94 359 LEU A N 1
ATOM 2824 C CA . LEU A 1 359 ? -5.641 -15.223 13.562 1.00 80.94 359 LEU A CA 1
ATOM 2825 C C . LEU A 1 359 ? -5.902 -15.819 12.170 1.00 80.94 359 LEU A C 1
ATOM 2827 O O . LEU A 1 359 ? -6.805 -16.643 12.018 1.00 80.94 359 LEU A O 1
ATOM 2831 N N . GLU A 1 360 ? -5.067 -15.496 11.178 1.00 80.31 360 GLU A N 1
ATOM 2832 C CA . GLU A 1 360 ? -5.159 -16.078 9.832 1.00 80.31 360 GLU A CA 1
ATOM 2833 C C . GLU A 1 360 ? -4.974 -17.600 9.873 1.00 80.31 360 GLU A C 1
ATOM 2835 O O . GLU A 1 360 ? -5.695 -18.334 9.198 1.00 80.31 360 GLU A O 1
ATOM 2840 N N . SER A 1 361 ? -4.063 -18.101 10.716 1.00 75.69 361 SER A N 1
ATOM 2841 C CA . SER A 1 361 ? -3.875 -19.546 10.896 1.00 75.69 361 SER A CA 1
ATOM 2842 C C . SER A 1 361 ? -5.082 -20.247 11.527 1.00 75.69 361 SER A C 1
ATOM 2844 O O . SER A 1 361 ? -5.284 -21.435 11.286 1.00 75.69 361 SER A O 1
ATOM 2846 N N . LYS A 1 362 ? -5.897 -19.512 12.296 1.00 76.62 362 LYS A N 1
ATOM 2847 C CA . LYS A 1 362 ? -7.168 -19.982 12.867 1.00 76.62 362 LYS A CA 1
ATOM 2848 C C . LYS A 1 362 ? -8.336 -19.863 11.869 1.00 76.62 362 LYS A C 1
ATOM 2850 O O . LYS A 1 362 ? -9.462 -20.194 12.224 1.00 76.62 362 LYS A O 1
ATOM 2855 N N . GLY A 1 363 ? -8.076 -19.423 10.632 1.00 76.06 363 GLY A N 1
ATOM 2856 C CA . GLY A 1 363 ? -9.070 -19.294 9.563 1.00 76.06 363 GLY A CA 1
ATOM 2857 C C . GLY A 1 363 ? -9.844 -17.974 9.565 1.00 76.06 363 GLY A C 1
ATOM 2858 O O . GLY A 1 363 ? -10.760 -17.821 8.762 1.00 76.06 363 GLY A O 1
ATOM 2859 N N . VAL A 1 364 ? -9.482 -17.020 10.428 1.00 82.00 364 VAL A N 1
ATOM 2860 C CA . VAL A 1 364 ? -10.149 -15.717 10.522 1.00 82.00 364 VAL A CA 1
ATOM 2861 C C . VAL A 1 364 ? -9.454 -14.720 9.586 1.00 82.00 364 VAL A C 1
ATOM 2863 O O . VAL A 1 364 ? -8.263 -14.441 9.779 1.00 82.00 364 VAL A O 1
ATOM 2866 N N . PRO A 1 365 ? -10.143 -14.158 8.574 1.00 83.12 365 PRO A N 1
ATOM 2867 C CA . PRO A 1 365 ? -9.528 -13.190 7.676 1.00 83.12 365 PRO A CA 1
ATOM 2868 C C . PRO A 1 365 ? -9.121 -11.929 8.438 1.00 83.12 365 PRO A C 1
ATOM 2870 O O . PRO A 1 365 ? -9.969 -11.241 9.003 1.00 83.12 365 PRO A O 1
ATOM 2873 N N . THR A 1 366 ? -7.820 -11.641 8.472 1.00 83.75 366 THR A N 1
ATOM 2874 C CA . THR A 1 366 ? -7.270 -10.582 9.324 1.00 83.75 366 THR A CA 1
ATOM 2875 C C . THR A 1 366 ? -6.388 -9.627 8.527 1.00 83.75 366 THR A C 1
ATOM 2877 O O . THR A 1 366 ? -5.535 -10.055 7.754 1.00 83.75 366 THR A O 1
ATOM 2880 N N . PHE A 1 367 ? -6.568 -8.325 8.739 1.00 82.50 367 PHE A N 1
ATOM 2881 C CA . PHE A 1 367 ? -5.873 -7.246 8.038 1.00 82.50 367 PHE A CA 1
ATOM 2882 C C . PHE A 1 367 ? -5.178 -6.304 9.027 1.00 82.50 367 PHE A C 1
ATOM 2884 O O . PHE A 1 367 ? -5.619 -6.165 10.168 1.00 82.50 367 PHE A O 1
ATOM 2891 N N . ARG A 1 368 ? -4.079 -5.670 8.606 1.00 75.75 368 ARG A N 1
ATOM 2892 C CA . ARG A 1 368 ? -3.223 -4.826 9.454 1.00 75.75 368 ARG A CA 1
ATOM 2893 C C . ARG A 1 368 ? -2.837 -3.534 8.766 1.00 75.75 368 ARG A C 1
ATOM 2895 O O . ARG A 1 368 ? -2.275 -3.653 7.655 1.00 75.75 368 ARG A O 1
#

InterPro domains:
  IPR052979 Adenylate-forming domain-containing protein [PTHR33927] (243-367)
  IPR060117 Adenylate-forming reductase 03009-like, C-terminal [PF26733] (248-367)

Secondary structure (DSSP, 8-state):
--PPPP-------HHHHHHHHSTT-HHHHHHHHHHHHHHHHHHHHHHS-TTS-SHHHHHHHHHHHHHHHHHHHHTTSHHHHHHHHHHHHTS-TTS-HHHHHHHGGGGGGHHHHHHHHHHHHHHHHHHHHHHHS-SS---HHHHTT-THHHHHHHSSSS-HHHHHTT-HHHHHHHHHHHHHHHHHHT-----EEEEE-STT---EEEEESSPPPTT-EEEEESSTTS-EEEEEPPPPTTS------S-GGGGGGG-SSEEEEEEGGGGTTTHHHHHHHHHHH----EEEEEEETTHHHHH-HHHHHHHHHH-TT-EEEETTTS-S--HHHHHHHHHHHTT-SEEEEE--TTHHHHHHHHHHHTT--EE-

Foldseek 3Di:
DPPDDDPDDDDDDPVNLCVVDPCPQVLNVLLVVLVVVLVVQLVVLVPPDPPPDCPVSLLSLLLLLLLLLLQLLVLPDQVVQQVLLVVLLPDDLPDDLVVLLVSLSCVSCVSSNVSSNVSSVVSVVVSVCCVVDPPDPPPPVVCVVCVPCVVCVCVPPAHPVNVLVVRNSNVSVVSSVVSVCVVVVVDDDWDWDWDDPDDPDPDIDTDTPDQDAALDFDWDDPDPPDDTDTDHAAGDLPDQHDQHGDDSVSSCSSWQEEEEEEEACLCPRHPLSVLSNCVVPDPGDYEYEYEYAVCCVNVHPVSVVSNCVSPVPHHYHHCNVPNDDPSLVVNLVCCVVRVTSEYEYRYDDPVVVVSCSSNVSVVHSYYD

Radius of gyration: 27.48 Å; chains: 1; bounding box: 69×57×76 Å

pLDDT: mean 73.96, std 15.12, range [29.59, 95.0]

Sequence (368 aa):
MISTPPPFFLPSHPLLRFTRLSPFSIYRRLFLTFLDLNALHAHKPIAMPRGSKYSPLLVDLSTAGPFNMLLAILIRQEYIFNTLFTLCLLVPHSTPLRIRLSLAKVYGYGAIYSGAAFCSVLYFTLLSAILAFPRKPRPLAQFVRNPHQFGGWLSGPASPGAALRKLPSFWLLLMATAHMALPWMSLRKVSIRVERLGVGAHAIRLNLRERVRECVAYRIVYSSLKERHAFTCVSEPDVSPRHPTVGVLCLSHLFRHIIVVTTGSGIGPGTLPYLFARKSTSSTSFRLLWSAPSSQHNFGGVVYDQVMQLDNGAIIIDTKEVGRNDLVTLACWMAKDESAEAVFVVNQRVVAKRAVYELESKGVPTFR

Organism: NCBI:txid1763456